Protein AF-E9UWG7-F1 (afdb_monomer)

Solvent-accessible surface area (backbone atoms only — not comparable to full-atom values): 12284 Å² total; per-residue (Å²): 111,68,61,60,51,18,48,52,40,43,50,53,38,19,63,76,68,73,52,61,52,76,80,50,53,87,51,60,86,46,55,47,64,60,43,50,52,48,40,54,52,50,52,52,52,69,57,57,78,51,45,72,67,34,45,50,53,39,58,54,48,74,79,45,58,50,64,59,47,24,52,45,34,69,75,73,50,37,37,60,54,40,26,54,26,47,62,67,36,58,40,69,60,38,26,58,28,52,78,54,44,55,56,71,55,51,30,59,15,50,69,56,49,58,51,83,72,38,38,68,24,58,77,62,41,61,66,67,58,55,33,53,25,42,35,48,30,54,75,74,62,38,36,62,50,53,20,57,37,39,82,67,64,33,52,74,47,45,52,63,31,52,60,92,53,51,17,56,57,51,50,60,25,55,73,46,42,80,58,64,83,53,49,50,62,38,59,73,70,51,55,69,69,42,43,28,36,31,44,59,40,33,73,79,43,50,74,59,37,52,56,50,55,71,64,43,52,70,68,56,48,52,52,37,63,75,52,104

Radius of gyration: 18.7 Å; Cα contacts (8 Å, |Δi|>4): 253; chains: 1; bounding box: 48×27×50 Å

Mean predicted aligned error: 5.2 Å

pLDDT: mean 89.82, std 6.56, range [59.16, 97.94]

Structure (mmCIF, N/CA/C/O backbone):
data_AF-E9UWG7-F1
#
_entry.id   AF-E9UWG7-F1
#
loop_
_atom_site.group_PDB
_atom_site.id
_atom_site.type_symbol
_atom_site.label_atom_id
_atom_site.label_alt_id
_atom_site.label_comp_id
_atom_site.label_asym_id
_atom_site.label_entity_id
_atom_site.label_seq_id
_atom_site.pdbx_PDB_ins_code
_atom_site.Cartn_x
_atom_site.Cartn_y
_atom_site.Cartn_z
_atom_site.occupancy
_atom_site.B_iso_or_equiv
_atom_site.auth_seq_id
_atom_site.auth_comp_id
_atom_site.auth_asym_id
_atom_site.auth_atom_id
_atom_site.pdbx_PDB_model_num
ATOM 1 N N . MET A 1 1 ? 3.479 4.877 -25.190 1.00 59.16 1 MET A N 1
ATOM 2 C CA . MET A 1 1 ? 3.661 5.377 -23.808 1.00 59.16 1 MET A CA 1
ATOM 3 C C . MET A 1 1 ? 2.346 5.824 -23.176 1.00 59.16 1 MET A C 1
ATOM 5 O O . MET A 1 1 ? 1.914 5.157 -22.252 1.00 59.16 1 MET A O 1
ATOM 9 N N . THR A 1 2 ? 1.657 6.854 -23.686 1.00 66.62 2 THR A N 1
ATOM 10 C CA . THR A 1 2 ? 0.402 7.370 -23.088 1.00 66.62 2 THR A CA 1
ATOM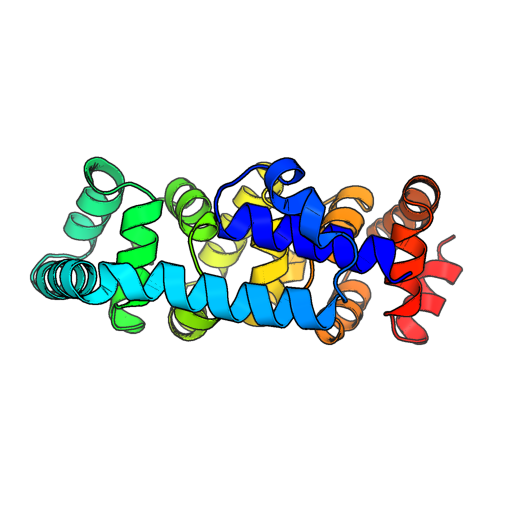 11 C C . THR A 1 2 ? -0.705 6.325 -22.920 1.00 66.62 2 THR A C 1
ATOM 13 O O . THR A 1 2 ? -1.303 6.269 -21.857 1.00 66.62 2 THR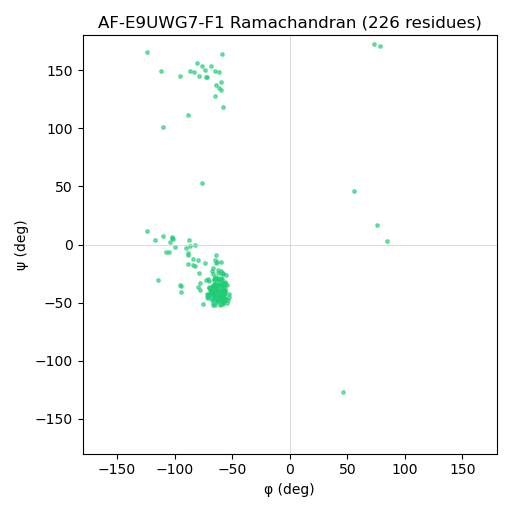 A O 1
ATOM 16 N N . ALA A 1 3 ? -0.936 5.458 -23.913 1.00 78.00 3 ALA A N 1
ATOM 17 C CA . ALA A 1 3 ? -1.993 4.440 -23.845 1.00 78.00 3 ALA A CA 1
ATOM 18 C C . ALA A 1 3 ? -1.812 3.433 -22.692 1.00 78.00 3 ALA A C 1
ATOM 20 O O . ALA A 1 3 ? -2.781 3.091 -22.022 1.00 78.00 3 ALA A O 1
ATOM 21 N N . LEU A 1 4 ? -0.575 2.997 -22.429 1.00 82.12 4 LEU A N 1
ATOM 22 C CA . LEU A 1 4 ? -0.279 2.099 -21.312 1.00 82.12 4 LEU A CA 1
ATOM 23 C C . LEU A 1 4 ? -0.483 2.809 -19.970 1.00 82.12 4 LEU A C 1
ATOM 25 O O . LEU A 1 4 ? -1.106 2.258 -19.070 1.00 82.12 4 LEU A O 1
ATOM 29 N N . THR A 1 5 ? 0.029 4.033 -19.833 1.00 82.06 5 THR A N 1
ATOM 30 C CA . THR A 1 5 ? -0.138 4.801 -18.595 1.00 82.06 5 THR A CA 1
ATOM 31 C C . THR A 1 5 ? -1.617 5.084 -18.323 1.00 82.06 5 THR A C 1
ATOM 33 O O . THR A 1 5 ? -2.055 4.937 -17.188 1.00 82.06 5 THR A O 1
ATOM 36 N N . SER A 1 6 ? -2.410 5.404 -19.351 1.00 85.94 6 SER A N 1
ATOM 37 C CA . SER A 1 6 ? -3.864 5.550 -19.216 1.00 85.94 6 SER A CA 1
ATOM 38 C C . SER A 1 6 ? -4.537 4.236 -18.815 1.00 85.94 6 SER A C 1
ATOM 40 O O . SER A 1 6 ? -5.392 4.252 -17.937 1.00 85.94 6 SER A O 1
ATOM 42 N N . ALA A 1 7 ? -4.136 3.094 -19.386 1.00 87.69 7 ALA A N 1
ATOM 43 C CA . ALA A 1 7 ? -4.665 1.787 -18.990 1.00 87.69 7 ALA A CA 1
ATOM 44 C C . ALA A 1 7 ? -4.386 1.477 -17.508 1.00 87.69 7 ALA A C 1
ATOM 46 O O . ALA A 1 7 ? -5.299 1.099 -16.782 1.00 87.69 7 ALA A O 1
ATOM 47 N N . LEU A 1 8 ? -3.163 1.734 -17.029 1.00 88.94 8 LEU A N 1
ATOM 48 C CA . LEU A 1 8 ? -2.805 1.565 -15.616 1.00 88.94 8 LEU A CA 1
ATOM 49 C C . LEU A 1 8 ? -3.623 2.481 -14.691 1.00 88.94 8 LEU A C 1
ATOM 51 O O . LEU A 1 8 ? -4.039 2.057 -13.613 1.00 88.94 8 LEU A O 1
ATOM 55 N N . GLU A 1 9 ? -3.881 3.729 -15.093 1.00 90.56 9 GLU A N 1
ATOM 56 C CA . GLU A 1 9 ? -4.742 4.629 -14.314 1.00 90.56 9 GLU A CA 1
ATOM 57 C C . GLU A 1 9 ? -6.221 4.204 -14.347 1.00 90.56 9 GLU A C 1
ATOM 59 O O . GLU A 1 9 ? -6.917 4.359 -13.342 1.00 90.56 9 GLU A O 1
ATOM 64 N N . ILE A 1 10 ? -6.700 3.592 -15.436 1.00 92.81 10 ILE A N 1
ATOM 65 C CA . ILE A 1 10 ? -8.040 2.987 -15.500 1.00 92.81 10 ILE A CA 1
ATOM 66 C C . ILE A 1 10 ? -8.143 1.789 -14.552 1.00 92.81 10 ILE A C 1
ATOM 68 O O . ILE A 1 10 ? -9.100 1.731 -13.783 1.00 92.81 10 ILE A O 1
ATOM 72 N N . THR A 1 11 ? -7.149 0.895 -14.522 1.00 92.25 11 THR A N 1
ATOM 73 C CA . THR A 1 11 ? -7.071 -0.202 -13.540 1.00 92.25 11 THR A CA 1
ATOM 74 C C . THR A 1 11 ? -7.134 0.331 -12.106 1.00 92.25 11 THR A C 1
ATOM 76 O O . THR A 1 11 ? -7.925 -0.146 -11.287 1.00 92.25 11 THR A O 1
ATOM 79 N N . LYS A 1 12 ? -6.354 1.377 -11.793 1.00 90.88 12 LYS A N 1
ATOM 80 C CA . LYS A 1 12 ? -6.379 2.041 -10.476 1.00 90.88 12 LYS A CA 1
ATOM 81 C C . LYS A 1 12 ? -7.767 2.595 -10.142 1.00 90.88 12 LYS A C 1
ATOM 83 O O . LYS A 1 12 ? -8.236 2.441 -9.013 1.00 90.88 12 LYS A O 1
ATOM 88 N N . LEU A 1 13 ? -8.420 3.246 -11.103 1.00 91.94 13 LEU A N 1
ATOM 89 C CA . LEU A 1 13 ? -9.741 3.845 -10.924 1.00 91.94 13 LEU A CA 1
ATOM 90 C C . LEU A 1 13 ? -10.842 2.787 -10.751 1.00 91.94 13 LEU A C 1
ATOM 92 O O . LEU A 1 13 ? -11.676 2.929 -9.857 1.00 91.94 13 LEU A O 1
ATOM 96 N N . ALA A 1 14 ? -10.819 1.716 -11.547 1.00 91.31 14 ALA A N 1
ATOM 97 C CA . ALA A 1 14 ? -11.750 0.592 -11.450 1.00 91.31 14 ALA A CA 1
ATOM 98 C C . ALA A 1 14 ? -11.693 -0.049 -10.058 1.00 91.31 14 ALA A C 1
ATOM 100 O O . ALA A 1 14 ? -12.723 -0.241 -9.408 1.00 91.31 14 ALA A O 1
ATOM 101 N N . HIS A 1 15 ? -10.477 -0.265 -9.549 1.00 88.12 15 HIS A N 1
ATOM 102 C CA . HIS A 1 15 ? -10.262 -0.776 -8.201 1.00 88.12 15 HIS A CA 1
ATOM 103 C C . HIS A 1 15 ? -10.812 0.162 -7.115 1.00 88.12 15 HIS A C 1
ATOM 105 O O . HIS A 1 15 ? -11.448 -0.306 -6.171 1.00 88.12 15 HIS A O 1
ATOM 111 N N . GLU A 1 16 ? -10.597 1.477 -7.230 1.00 86.00 16 GLU A N 1
ATOM 112 C CA . GLU A 1 16 ? -11.119 2.470 -6.274 1.00 86.00 16 GLU A CA 1
ATOM 113 C C . GLU A 1 16 ? -12.659 2.524 -6.279 1.00 86.00 16 GLU A C 1
ATOM 115 O O . GLU A 1 16 ? -13.290 2.700 -5.236 1.00 86.00 16 GLU A O 1
ATOM 120 N N . MET A 1 17 ? -13.275 2.353 -7.450 1.00 87.25 17 MET A N 1
ATOM 121 C CA . MET A 1 17 ? -14.730 2.358 -7.624 1.00 87.25 17 MET A CA 1
ATOM 122 C C . MET A 1 17 ? -15.390 1.004 -7.331 1.00 87.25 17 MET A C 1
ATOM 124 O O . MET A 1 17 ? -16.612 0.959 -7.192 1.00 87.25 17 MET A O 1
ATOM 128 N N . HIS A 1 18 ? -14.602 -0.067 -7.201 1.00 85.56 18 HIS A N 1
ATOM 129 C CA . HIS A 1 18 ? -15.066 -1.454 -7.116 1.00 85.56 18 HIS A CA 1
ATOM 130 C C . HIS A 1 18 ? -15.940 -1.868 -8.318 1.00 85.56 18 HIS A C 1
ATOM 132 O O . HIS A 1 18 ? -17.006 -2.460 -8.140 1.00 85.56 18 HIS A O 1
ATOM 138 N N . VAL A 1 19 ? -15.489 -1.537 -9.532 1.00 91.62 19 VAL A N 1
ATOM 139 C CA . VAL A 1 19 ? -16.137 -1.879 -10.817 1.00 91.62 19 VAL A CA 1
ATOM 140 C C . VAL A 1 19 ? -15.167 -2.632 -11.727 1.00 91.62 19 VAL A C 1
ATOM 142 O O . VAL A 1 19 ? -13.962 -2.637 -11.470 1.00 91.62 19 VAL A O 1
ATOM 145 N N . ASP A 1 20 ? -15.675 -3.261 -12.785 1.00 91.19 20 ASP A N 1
ATOM 146 C CA . ASP A 1 20 ? -14.825 -3.890 -13.801 1.00 91.19 20 ASP A CA 1
ATOM 147 C C . ASP A 1 20 ? -14.129 -2.820 -14.668 1.00 91.19 20 ASP A C 1
ATOM 149 O O . ASP A 1 20 ? -14.711 -1.779 -14.984 1.00 91.19 20 ASP A O 1
ATOM 153 N N . GLU A 1 21 ? -12.886 -3.065 -15.088 1.00 91.44 21 GLU A N 1
ATOM 154 C CA . GLU A 1 21 ? -12.151 -2.162 -15.987 1.00 91.44 21 GLU A CA 1
ATOM 155 C C . GLU A 1 21 ? -12.890 -1.922 -17.310 1.00 91.44 21 GLU A C 1
ATOM 157 O O . GLU A 1 21 ? -12.848 -0.817 -17.857 1.00 91.44 21 GLU A O 1
ATOM 162 N N . ALA A 1 22 ? -13.618 -2.923 -17.812 1.00 91.81 22 ALA A N 1
ATOM 163 C CA . ALA A 1 22 ? -14.412 -2.822 -19.031 1.00 91.81 22 ALA A CA 1
ATOM 164 C C . ALA A 1 22 ? -15.530 -1.775 -18.916 1.00 91.81 22 ALA A C 1
ATOM 166 O O . ALA A 1 22 ? -15.882 -1.143 -19.915 1.00 91.81 22 ALA A O 1
ATOM 167 N N . GLU A 1 23 ? -16.055 -1.531 -17.710 1.00 94.50 23 GLU A N 1
ATOM 168 C CA . GLU A 1 23 ? -17.038 -0.468 -17.463 1.00 94.50 23 GLU A CA 1
ATOM 169 C C . GLU A 1 23 ? -16.426 0.927 -17.633 1.00 94.50 23 GLU A C 1
ATOM 171 O O . GLU A 1 23 ? -17.138 1.887 -17.927 1.00 94.50 23 GLU A O 1
ATOM 176 N N . LEU A 1 24 ? -15.102 1.038 -17.500 1.00 95.00 24 LEU A N 1
ATOM 177 C CA . LEU A 1 24 ? -14.335 2.273 -17.639 1.00 95.00 24 LEU A CA 1
ATOM 178 C C . LEU A 1 24 ? -13.602 2.384 -18.984 1.00 95.00 24 LEU A C 1
ATOM 180 O O . LEU A 1 24 ? -12.894 3.363 -19.211 1.00 95.00 24 LEU A O 1
ATOM 184 N N . ALA A 1 25 ? -13.805 1.447 -19.918 1.00 90.75 25 ALA A N 1
ATOM 185 C CA . ALA A 1 25 ? -13.118 1.430 -21.214 1.00 90.75 25 ALA A CA 1
ATOM 186 C C . ALA A 1 25 ? -13.328 2.713 -22.044 1.00 90.75 25 ALA A C 1
ATOM 188 O O . ALA A 1 25 ? -12.475 3.089 -22.849 1.00 90.75 25 ALA A O 1
ATOM 189 N N . PHE A 1 26 ? -14.435 3.431 -21.822 1.00 92.06 26 PHE A N 1
ATOM 190 C CA . PHE A 1 26 ? -14.711 4.719 -22.468 1.00 92.06 26 PHE A CA 1
ATOM 191 C C . PHE A 1 26 ? -13.713 5.828 -22.082 1.00 92.06 26 PHE A C 1
ATOM 193 O O . PHE A 1 26 ? -13.634 6.840 -22.774 1.00 92.06 26 PHE A O 1
ATOM 200 N N . LEU A 1 27 ? -12.943 5.643 -21.005 1.00 93.38 27 LEU A N 1
ATOM 201 C CA . LEU A 1 27 ? -11.905 6.565 -20.546 1.00 93.38 27 LEU A CA 1
ATOM 202 C C . LEU A 1 27 ? -10.538 6.325 -21.209 1.00 93.38 27 LEU A C 1
ATOM 204 O O . LEU A 1 27 ? -9.602 7.073 -20.941 1.00 93.38 27 LEU A O 1
ATOM 208 N N . ALA A 1 28 ? -10.395 5.323 -22.086 1.00 89.38 28 ALA A N 1
ATOM 209 C CA . ALA A 1 28 ? -9.109 4.951 -22.691 1.00 89.38 28 ALA A CA 1
ATOM 210 C C . ALA A 1 28 ? -8.440 6.074 -23.507 1.00 89.38 28 ALA A C 1
ATOM 212 O O . ALA A 1 28 ? -7.227 6.059 -23.707 1.00 89.38 28 ALA A O 1
ATOM 213 N N . THR A 1 29 ? -9.214 7.055 -23.980 1.00 89.62 29 THR A N 1
ATOM 214 C CA . THR A 1 29 ? -8.701 8.219 -24.721 1.00 89.62 29 THR A CA 1
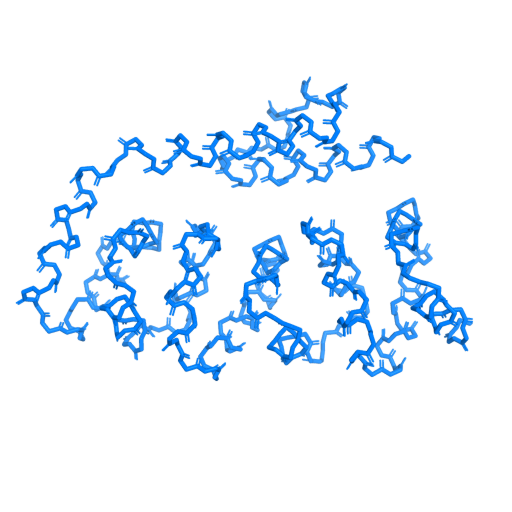ATOM 215 C C . THR A 1 29 ? -8.340 9.405 -23.825 1.00 89.62 29 THR A C 1
ATOM 217 O O . THR A 1 29 ? -7.879 10.426 -24.332 1.00 89.62 29 THR A O 1
ATOM 220 N N . THR A 1 30 ? -8.575 9.305 -22.516 1.00 91.88 30 THR A N 1
ATOM 221 C CA . THR A 1 30 ? -8.281 10.355 -21.536 1.00 91.88 30 THR A CA 1
ATOM 222 C C . THR A 1 30 ? -6.793 10.356 -21.186 1.00 91.88 30 THR A C 1
ATOM 224 O O . THR A 1 30 ? -6.143 9.304 -21.151 1.00 91.88 30 THR A O 1
ATOM 227 N N . SER A 1 31 ? -6.232 11.544 -20.944 1.00 91.38 31 SER A N 1
ATOM 228 C CA . SER A 1 31 ? -4.825 11.663 -20.567 1.00 91.38 31 SER A CA 1
ATOM 229 C C . SER A 1 31 ? -4.564 11.011 -19.196 1.00 91.38 31 SER A C 1
ATOM 231 O O . SER A 1 31 ? -5.455 11.008 -18.342 1.00 91.38 31 SER A O 1
ATOM 233 N N . PRO A 1 32 ? -3.360 10.462 -18.945 1.00 86.56 32 PRO A N 1
ATOM 234 C CA . PRO A 1 32 ? -3.031 9.888 -17.641 1.00 86.56 32 PRO A CA 1
ATOM 235 C C . PRO A 1 32 ? -3.177 10.872 -16.475 1.00 86.56 32 PRO A C 1
ATOM 237 O O . PRO A 1 32 ? -3.577 10.469 -15.387 1.00 86.56 32 PRO A O 1
ATOM 240 N N . ASP A 1 33 ? -2.879 12.154 -16.696 1.00 87.38 33 ASP A N 1
ATOM 241 C CA . ASP A 1 33 ? -2.961 13.177 -15.650 1.00 87.38 33 ASP A CA 1
ATOM 242 C C . ASP A 1 33 ? -4.420 13.492 -15.293 1.00 87.38 33 ASP A C 1
ATOM 244 O O . ASP A 1 33 ? -4.774 13.484 -14.115 1.00 87.38 33 ASP A O 1
ATOM 248 N N . ASP A 1 34 ? -5.305 13.613 -16.289 1.00 91.94 34 ASP A N 1
ATOM 249 C CA . ASP A 1 34 ? -6.743 13.784 -16.042 1.00 91.94 34 ASP A CA 1
ATOM 250 C C . ASP A 1 34 ? -7.352 12.559 -15.331 1.00 91.94 34 ASP A C 1
ATOM 252 O O . ASP A 1 34 ? -8.257 12.693 -14.504 1.00 91.94 34 ASP A O 1
ATOM 256 N N . LEU A 1 35 ? -6.863 11.346 -15.627 1.00 92.31 35 LEU A N 1
ATOM 257 C CA . LEU A 1 35 ? -7.291 10.121 -14.939 1.00 92.31 35 LEU A CA 1
ATOM 258 C C 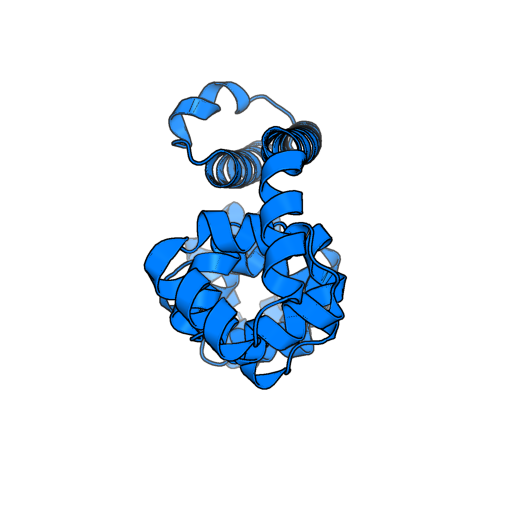. LEU A 1 35 ? -6.845 10.099 -13.471 1.00 92.31 35 LEU A C 1
ATOM 260 O O . LEU A 1 35 ? -7.611 9.659 -12.608 1.00 92.31 35 LEU A O 1
ATOM 264 N N . ARG A 1 36 ? -5.645 10.606 -13.163 1.00 87.81 36 ARG A N 1
ATOM 265 C CA . ARG A 1 36 ? -5.164 10.770 -11.780 1.00 87.81 36 ARG A CA 1
ATOM 266 C C . ARG A 1 36 ? -5.998 11.784 -11.015 1.00 87.81 36 ARG A C 1
ATOM 268 O O . ARG A 1 36 ? -6.423 11.492 -9.895 1.00 87.81 36 ARG A O 1
ATOM 275 N N . ASP A 1 37 ? -6.297 12.921 -11.635 1.00 90.31 37 ASP A N 1
ATOM 276 C CA . ASP A 1 37 ? -7.160 13.947 -11.050 1.00 90.31 37 ASP A CA 1
ATOM 277 C C . ASP A 1 37 ? -8.568 13.396 -10.786 1.00 90.31 37 ASP A C 1
ATOM 279 O O . ASP A 1 37 ? -9.105 13.535 -9.680 1.00 90.31 37 ASP A O 1
ATOM 283 N N . LEU A 1 38 ? -9.144 12.678 -11.758 1.00 91.81 38 LEU A N 1
ATOM 284 C CA . LEU A 1 38 ? -10.431 12.001 -11.604 1.00 91.81 38 LEU A CA 1
ATOM 285 C C . LEU A 1 38 ? -10.405 10.995 -10.449 1.00 91.81 38 LEU A C 1
ATOM 287 O O . LEU A 1 38 ? -11.331 10.978 -9.637 1.00 91.81 38 LEU A O 1
ATOM 291 N N . ARG A 1 39 ? -9.349 10.185 -10.329 1.00 89.19 39 ARG A N 1
ATOM 292 C CA . ARG A 1 39 ? -9.187 9.236 -9.219 1.00 89.19 39 ARG A CA 1
ATOM 293 C C . ARG A 1 39 ? -9.145 9.946 -7.868 1.00 89.19 39 ARG A C 1
ATOM 295 O O . ARG A 1 39 ? -9.802 9.490 -6.931 1.00 89.19 39 ARG A O 1
ATOM 302 N N . GLY A 1 40 ? -8.453 11.081 -7.771 1.00 85.25 40 GLY A N 1
ATOM 303 C CA . GLY A 1 40 ? -8.458 11.922 -6.572 1.00 85.25 40 GLY A CA 1
ATOM 304 C C . GLY A 1 40 ? -9.865 12.405 -6.197 1.00 85.25 40 GLY A C 1
ATOM 305 O O . GLY A 1 40 ? -10.283 12.287 -5.040 1.00 85.25 40 GLY A O 1
ATOM 306 N N . ILE A 1 41 ? -10.636 12.879 -7.181 1.00 88.62 41 ILE A N 1
ATOM 307 C CA . ILE A 1 41 ? -12.027 13.327 -6.998 1.00 88.62 41 ILE A CA 1
ATOM 308 C C . ILE A 1 41 ? -12.933 12.167 -6.564 1.00 88.62 41 ILE A C 1
ATOM 310 O O . ILE A 1 41 ? -13.707 12.309 -5.612 1.00 88.62 41 ILE A O 1
ATOM 314 N N . VAL A 1 42 ? -12.837 11.015 -7.233 1.00 87.81 42 VAL A N 1
ATOM 315 C CA . VAL A 1 42 ? -13.643 9.819 -6.946 1.00 87.81 42 VAL A CA 1
ATOM 316 C C . VAL A 1 42 ? -13.359 9.293 -5.547 1.00 87.81 42 VAL A C 1
ATOM 318 O O . VAL A 1 42 ? -14.307 9.076 -4.790 1.00 87.81 42 VAL A O 1
ATOM 321 N N . SER A 1 43 ? -12.087 9.167 -5.164 1.00 80.81 43 SER A N 1
ATOM 322 C CA . SER A 1 43 ? -11.703 8.802 -3.798 1.00 80.81 43 SER A CA 1
ATOM 323 C C . SER A 1 43 ? -12.340 9.765 -2.791 1.00 80.81 43 SER A C 1
ATOM 325 O O . SER A 1 43 ? -13.063 9.353 -1.877 1.00 80.81 43 SER A O 1
ATOM 327 N N . HIS A 1 44 ? -12.209 11.079 -3.004 1.00 81.38 44 HIS A N 1
ATOM 328 C CA . HIS A 1 44 ? -12.815 12.066 -2.112 1.00 81.38 44 HIS A CA 1
ATOM 329 C C . HIS A 1 44 ? -14.344 11.914 -1.984 1.00 81.38 44 HIS A C 1
ATOM 331 O O . HIS A 1 44 ? -14.883 11.950 -0.868 1.00 81.38 44 HIS A O 1
ATOM 337 N N . ALA A 1 45 ? -15.048 11.698 -3.095 1.00 83.00 45 ALA A N 1
ATOM 338 C CA . ALA A 1 45 ? -16.495 11.494 -3.122 1.00 83.00 45 ALA A CA 1
ATOM 339 C C . ALA A 1 45 ? -16.927 10.186 -2.426 1.00 83.00 45 ALA A C 1
ATOM 341 O O . ALA A 1 45 ? -17.885 10.179 -1.646 1.00 83.00 45 ALA A O 1
ATOM 342 N N . MET A 1 46 ? -16.205 9.087 -2.656 1.00 77.88 46 MET A N 1
ATOM 343 C CA . MET A 1 46 ? -16.497 7.770 -2.076 1.00 77.88 46 MET A CA 1
ATOM 344 C C . MET A 1 46 ? -16.380 7.771 -0.548 1.00 77.88 46 MET A C 1
ATOM 346 O O . MET A 1 46 ? -17.208 7.159 0.137 1.00 77.88 46 MET A O 1
ATOM 350 N N . PHE A 1 47 ? -15.409 8.505 0.002 1.00 70.56 47 PHE A N 1
ATOM 351 C CA . PHE A 1 47 ? -15.228 8.626 1.450 1.00 70.56 47 PHE A CA 1
ATOM 352 C C . PHE A 1 47 ? -16.191 9.629 2.112 1.00 70.56 47 PHE A C 1
ATOM 354 O O . PHE A 1 47 ? -16.670 9.373 3.220 1.00 70.56 47 PHE A O 1
ATOM 361 N N . SER A 1 48 ? -16.519 10.748 1.459 1.00 74.56 48 SER A N 1
ATOM 362 C CA . SER A 1 48 ? -17.366 11.808 2.046 1.00 74.56 48 SER A CA 1
ATOM 363 C C . SER A 1 48 ? -18.844 11.414 2.197 1.00 74.56 48 SER A C 1
ATOM 365 O O . SER A 1 48 ? -19.508 11.826 3.151 1.00 74.56 48 SER A O 1
ATOM 367 N N . ARG A 1 49 ? -19.371 10.544 1.323 1.00 68.81 49 ARG A N 1
ATOM 368 C CA . ARG A 1 49 ? -20.803 10.173 1.273 1.00 68.81 49 ARG A CA 1
ATOM 369 C C . ARG A 1 49 ? -21.378 9.584 2.574 1.00 68.81 49 ARG A C 1
ATOM 371 O O . ARG A 1 49 ? -22.587 9.661 2.799 1.00 68.81 49 ARG A O 1
ATOM 378 N N . HIS A 1 50 ? -20.553 8.990 3.437 1.00 69.31 50 HIS A N 1
ATOM 379 C CA . HIS A 1 50 ? -21.011 8.308 4.661 1.00 69.31 50 HIS A CA 1
ATOM 380 C C . HIS A 1 50 ? -20.379 8.832 5.954 1.00 69.31 50 HIS A C 1
ATOM 382 O O . HIS A 1 50 ? -20.559 8.235 7.018 1.00 69.31 50 HIS A O 1
ATOM 388 N N . GLU A 1 51 ? -19.685 9.964 5.887 1.00 73.44 51 GLU A N 1
ATOM 389 C CA . GLU A 1 51 ? -18.823 10.457 6.958 1.00 73.44 51 GLU A CA 1
ATOM 390 C C . GLU A 1 51 ? -19.555 10.645 8.302 1.00 73.44 51 GLU A C 1
ATOM 392 O O . GLU A 1 51 ? -19.026 10.284 9.350 1.00 73.44 51 GLU A O 1
ATOM 397 N N . SER A 1 52 ? -20.804 11.127 8.300 1.00 75.06 52 SER A N 1
ATOM 398 C CA . SER A 1 52 ? -21.566 11.381 9.536 1.00 75.06 52 SER A CA 1
ATOM 399 C C . SER A 1 52 ? -21.891 10.112 10.336 1.00 75.06 52 SER A C 1
ATOM 401 O O . SER A 1 52 ? -21.730 10.092 11.557 1.00 75.06 52 SER A O 1
ATOM 403 N N . ARG A 1 53 ? -22.306 9.027 9.665 1.00 76.31 53 ARG A N 1
ATOM 404 C CA . ARG A 1 53 ? -22.607 7.737 10.317 1.00 76.31 53 ARG A CA 1
ATOM 405 C C . ARG A 1 53 ? -21.336 7.083 10.854 1.00 76.31 53 ARG A C 1
ATOM 407 O O . ARG A 1 53 ? -21.330 6.542 11.956 1.00 76.31 53 ARG A O 1
ATOM 414 N N . VAL A 1 54 ? -20.256 7.184 10.088 1.00 81.50 54 VAL A N 1
ATOM 415 C CA . VAL A 1 54 ? -18.948 6.624 10.429 1.00 81.50 54 VAL A CA 1
ATOM 416 C C . VAL A 1 54 ? -18.322 7.372 11.617 1.00 81.50 54 VAL A C 1
ATOM 418 O O . VAL A 1 54 ? -17.822 6.733 12.542 1.00 81.50 54 VAL A O 1
ATOM 421 N N . LYS A 1 55 ? -18.452 8.705 11.680 1.00 82.31 55 LYS A N 1
ATOM 422 C CA . LYS A 1 55 ? -18.060 9.512 12.852 1.00 82.31 55 LYS A CA 1
ATOM 423 C C . LYS A 1 55 ? -18.802 9.101 14.122 1.00 82.31 55 LYS A C 1
ATOM 425 O O . LYS A 1 55 ? -18.201 9.061 15.192 1.00 82.31 55 LYS A O 1
ATOM 430 N N . GLY A 1 56 ? -20.086 8.753 14.012 1.00 83.56 56 GLY A N 1
ATOM 431 C CA . GLY A 1 56 ? -20.855 8.209 15.133 1.00 83.56 56 GLY A CA 1
ATOM 432 C C . GLY A 1 56 ? -20.250 6.913 15.683 1.00 83.56 56 GLY A C 1
ATOM 433 O O . GLY A 1 56 ? -20.054 6.788 16.890 1.00 83.56 56 GLY A O 1
ATOM 434 N N . LEU A 1 57 ? -19.883 5.979 14.801 1.00 83.75 57 LEU A N 1
ATOM 435 C CA . LEU A 1 57 ? -19.236 4.716 15.178 1.00 83.75 57 LEU A CA 1
ATOM 436 C C . LEU A 1 57 ? -17.859 4.940 15.822 1.00 83.75 57 LEU A C 1
ATOM 438 O O . LEU A 1 57 ? -17.572 4.356 16.867 1.00 83.75 57 LEU A O 1
ATOM 442 N N . ALA A 1 58 ? -17.048 5.839 15.260 1.00 85.56 58 ALA A N 1
ATOM 443 C CA . ALA A 1 58 ? -15.762 6.229 15.836 1.00 85.56 58 ALA A CA 1
ATOM 444 C C . ALA A 1 58 ? -15.909 6.911 17.210 1.00 85.56 58 ALA A C 1
ATOM 446 O O . ALA A 1 58 ? -15.079 6.728 18.094 1.00 85.56 58 ALA A O 1
ATOM 447 N N . ALA A 1 59 ? -16.973 7.685 17.435 1.00 84.88 59 ALA A N 1
ATOM 448 C CA . ALA A 1 59 ? -17.233 8.293 18.739 1.00 84.88 59 ALA A CA 1
ATOM 449 C C . ALA A 1 59 ? -17.652 7.253 19.793 1.00 84.88 59 ALA A C 1
ATOM 451 O O . ALA A 1 59 ? -17.268 7.361 20.960 1.00 84.88 59 ALA A O 1
ATOM 452 N N . VAL A 1 60 ? -18.431 6.242 19.397 1.00 84.56 60 VAL A N 1
ATOM 453 C CA . VAL A 1 60 ? -18.842 5.145 20.287 1.00 84.56 60 VAL A CA 1
ATOM 454 C C . VAL A 1 60 ? -17.656 4.251 20.643 1.00 84.56 60 VAL A C 1
ATOM 456 O O . VAL A 1 60 ? -17.528 3.865 21.805 1.00 84.56 60 VAL A O 1
ATOM 459 N N . SER A 1 61 ? -16.759 3.968 19.693 1.00 82.69 61 SER A N 1
ATOM 460 C CA . SER A 1 61 ? -15.601 3.096 19.927 1.00 82.69 61 SER A CA 1
ATOM 461 C C . SER A 1 61 ? -14.673 3.610 21.033 1.00 82.69 61 SER A C 1
ATOM 463 O O . SER A 1 61 ? -14.130 2.803 21.784 1.00 82.69 61 SER A O 1
ATOM 465 N N . LYS A 1 62 ? -14.574 4.935 21.221 1.00 85.19 62 LYS A N 1
ATOM 466 C CA . LYS A 1 62 ? -13.807 5.569 22.315 1.00 85.19 62 LYS A CA 1
ATOM 467 C C . LYS A 1 62 ? -14.315 5.225 23.716 1.00 85.19 62 LYS A C 1
ATOM 469 O O . LYS A 1 62 ? -13.578 5.369 24.686 1.00 85.19 62 LYS A O 1
ATOM 474 N N . LYS A 1 63 ? -15.575 4.803 23.845 1.00 89.25 63 LYS A N 1
ATOM 475 C CA . LYS A 1 63 ? -16.182 4.430 25.133 1.00 89.25 63 LYS A CA 1
ATOM 476 C C . LYS A 1 63 ? -15.977 2.958 25.485 1.00 89.25 63 LYS A C 1
ATOM 478 O O . LYS A 1 63 ? -16.350 2.546 26.580 1.00 89.25 63 LYS A O 1
ATOM 483 N N . LEU A 1 64 ? -15.424 2.168 24.567 1.00 87.81 64 LEU A N 1
ATOM 484 C CA . LEU A 1 64 ? -15.246 0.729 24.716 1.00 87.81 64 LEU A CA 1
ATOM 485 C C . LEU A 1 64 ? -13.754 0.374 24.844 1.00 87.81 64 LEU A C 1
ATOM 487 O O . LEU A 1 64 ? -12.902 1.057 24.271 1.00 87.81 64 LEU A O 1
ATOM 491 N N . PRO A 1 65 ? -13.401 -0.705 25.567 1.00 90.94 65 PRO A N 1
ATOM 492 C CA . PRO A 1 65 ? -12.032 -1.211 25.582 1.00 90.94 65 PRO A CA 1
ATOM 493 C C . PRO A 1 65 ? -11.568 -1.619 24.179 1.00 90.94 65 PRO A C 1
ATOM 495 O O . PRO A 1 65 ? -12.312 -2.266 23.443 1.00 90.94 65 PRO A O 1
ATOM 498 N N . ALA A 1 66 ? -10.314 -1.313 23.834 1.00 89.62 66 ALA A N 1
ATOM 499 C CA . ALA A 1 66 ? -9.780 -1.522 22.484 1.00 89.62 66 ALA A CA 1
ATOM 500 C C . ALA A 1 66 ? -9.904 -2.977 21.993 1.00 89.62 66 ALA A C 1
ATOM 502 O O . ALA A 1 66 ? -10.309 -3.197 20.858 1.00 89.62 66 ALA A O 1
ATOM 503 N N . ALA A 1 67 ? -9.668 -3.968 22.858 1.00 89.94 67 ALA A N 1
ATOM 504 C CA . ALA A 1 67 ? -9.835 -5.382 22.509 1.00 89.94 67 ALA A CA 1
ATOM 505 C C . ALA A 1 67 ? -11.294 -5.764 22.181 1.00 89.94 67 ALA A C 1
ATOM 507 O O . ALA A 1 67 ? -11.543 -6.577 21.293 1.00 89.94 67 ALA A O 1
ATOM 508 N N . VAL A 1 68 ? -12.273 -5.159 22.866 1.00 91.88 68 VAL A N 1
ATOM 509 C CA . VAL A 1 68 ? -13.702 -5.390 22.588 1.00 91.88 68 VAL A CA 1
ATOM 510 C C . VAL A 1 68 ? -14.079 -4.744 21.259 1.00 91.88 68 VAL A C 1
ATOM 512 O O . VAL A 1 68 ? -14.705 -5.387 20.420 1.00 91.88 68 VAL A O 1
ATOM 515 N N . THR A 1 69 ? -13.649 -3.501 21.039 1.00 90.69 69 THR A N 1
ATOM 5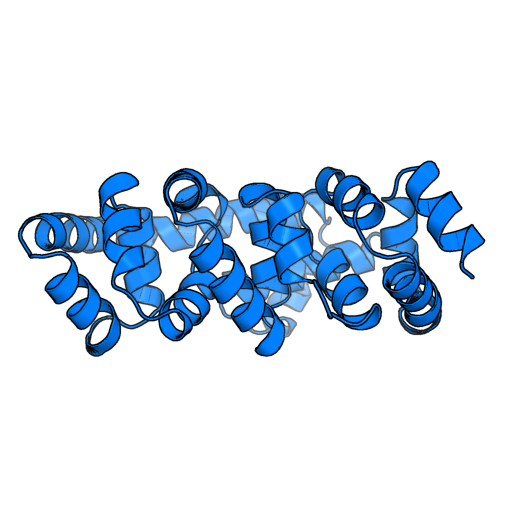16 C CA . THR A 1 69 ? -13.840 -2.795 19.767 1.00 90.69 69 THR A CA 1
ATOM 517 C C . THR A 1 69 ? -13.220 -3.568 18.603 1.00 90.69 69 THR A C 1
ATOM 519 O O . THR A 1 69 ? -13.872 -3.721 17.574 1.00 90.69 69 THR A O 1
ATOM 522 N N . ALA A 1 70 ? -12.008 -4.108 18.772 1.00 92.00 70 ALA A N 1
ATOM 523 C CA . ALA A 1 70 ? -11.324 -4.902 17.753 1.00 92.00 70 ALA A CA 1
ATOM 524 C C . ALA A 1 70 ? -12.145 -6.140 17.388 1.00 92.00 70 ALA A C 1
ATOM 526 O O . ALA A 1 70 ? -12.398 -6.407 16.216 1.00 92.00 70 ALA A O 1
ATOM 527 N N . LYS A 1 71 ? -12.671 -6.840 18.398 1.00 91.50 71 LYS A N 1
ATOM 528 C CA . LYS A 1 71 ? -13.509 -8.014 18.169 1.00 91.50 71 LYS A CA 1
ATOM 529 C C . LYS A 1 71 ? -14.806 -7.684 17.429 1.00 91.50 71 LYS A C 1
ATOM 531 O O . LYS A 1 71 ? -15.230 -8.456 16.572 1.00 91.50 71 LYS A O 1
ATOM 536 N N . ILE A 1 72 ? -15.435 -6.554 17.753 1.00 89.81 72 ILE A N 1
ATOM 537 C CA . ILE A 1 72 ? -16.635 -6.075 17.051 1.00 89.81 72 ILE A CA 1
ATOM 538 C C . ILE A 1 72 ? -16.299 -5.735 15.594 1.00 89.81 72 ILE A C 1
ATOM 540 O O . ILE A 1 72 ? -17.061 -6.108 14.704 1.00 89.81 72 ILE A O 1
ATOM 544 N N . ALA A 1 73 ? -15.167 -5.073 15.343 1.00 90.50 73 ALA A N 1
ATOM 545 C CA . ALA A 1 73 ? -14.725 -4.742 13.991 1.00 90.50 73 ALA A CA 1
ATOM 546 C C . ALA A 1 73 ? -14.567 -6.007 13.127 1.00 90.50 73 ALA A C 1
ATOM 548 O O . ALA A 1 73 ? -15.188 -6.102 12.067 1.00 90.50 73 ALA A O 1
ATOM 549 N N . GLU A 1 74 ? -13.838 -7.007 13.634 1.00 91.62 74 GLU A N 1
ATOM 550 C CA . GLU A 1 74 ? -13.588 -8.274 12.930 1.00 91.62 74 GLU A CA 1
ATOM 551 C C . GLU A 1 74 ? -14.858 -9.081 12.656 1.00 91.62 74 GLU A C 1
ATOM 553 O O . GLU A 1 74 ? -14.995 -9.683 11.596 1.00 91.62 74 GLU A O 1
ATOM 558 N N . VAL A 1 75 ? -15.778 -9.141 13.622 1.00 90.25 75 VAL A N 1
ATOM 559 C CA . VAL A 1 75 ? -16.909 -10.082 13.565 1.00 90.25 75 VAL A CA 1
ATOM 560 C C . VAL A 1 75 ? -18.171 -9.457 12.979 1.00 90.25 75 VAL A C 1
ATOM 562 O O . VAL A 1 75 ? -18.947 -10.155 12.333 1.00 90.25 75 VAL A O 1
ATOM 565 N N . ALA A 1 76 ? -18.415 -8.169 13.229 1.00 87.38 76 ALA A N 1
ATOM 566 C CA . ALA A 1 76 ? -19.700 -7.539 12.928 1.00 87.38 76 ALA A CA 1
ATOM 567 C C . ALA A 1 76 ? -19.628 -6.466 11.836 1.00 87.38 76 ALA A C 1
ATOM 569 O O . ALA A 1 76 ? -20.617 -6.253 11.139 1.00 87.38 76 ALA A O 1
ATOM 570 N N . MET A 1 77 ? -18.502 -5.761 11.699 1.00 87.38 77 MET A N 1
ATOM 571 C CA . MET A 1 77 ? -18.391 -4.639 10.754 1.00 87.38 77 MET A CA 1
ATOM 572 C C . MET A 1 77 ? -17.800 -5.070 9.412 1.00 87.38 77 MET A C 1
ATOM 574 O O . MET A 1 77 ? -18.203 -4.551 8.372 1.00 87.38 77 MET A O 1
ATOM 578 N N . GLY A 1 78 ? -16.859 -6.015 9.441 1.00 90.44 78 GLY A N 1
ATOM 579 C CA . GLY A 1 78 ? -16.094 -6.433 8.272 1.00 90.44 78 GLY A CA 1
ATOM 580 C C . GLY A 1 78 ? -15.047 -5.393 7.833 1.00 90.44 78 GLY A C 1
ATOM 581 O O . GLY A 1 78 ? -15.011 -4.274 8.370 1.00 90.44 78 GLY A O 1
ATOM 582 N N . PRO A 1 79 ? -14.183 -5.738 6.862 1.00 93.06 79 PRO A N 1
ATOM 583 C CA . PRO A 1 79 ? -13.011 -4.932 6.506 1.00 93.06 79 PRO A CA 1
ATOM 584 C C . PRO A 1 79 ? -13.356 -3.537 5.971 1.00 93.06 79 PRO A C 1
ATOM 586 O O . PRO A 1 79 ? -12.876 -2.531 6.489 1.00 93.06 79 PRO A O 1
ATOM 589 N N . MET A 1 80 ? -14.269 -3.453 4.999 1.00 89.50 80 MET A N 1
ATOM 590 C CA . MET A 1 80 ? -14.654 -2.197 4.343 1.00 89.50 80 MET A CA 1
ATOM 591 C C . MET A 1 80 ? -15.222 -1.152 5.315 1.00 89.50 80 MET A C 1
ATOM 593 O O . MET A 1 80 ? -14.846 0.023 5.276 1.00 89.50 80 MET A O 1
ATOM 597 N N . LEU A 1 81 ? -16.147 -1.545 6.198 1.00 87.56 81 LEU A N 1
ATOM 598 C CA . LEU A 1 81 ? -16.719 -0.606 7.164 1.00 87.56 81 LEU A CA 1
ATOM 599 C C . LEU A 1 81 ? -15.681 -0.205 8.218 1.00 87.56 81 LEU A C 1
ATOM 601 O O . LEU A 1 81 ? -15.640 0.960 8.616 1.00 87.56 81 LEU A O 1
ATOM 605 N N . SER A 1 82 ? -14.821 -1.137 8.629 1.00 92.88 82 SER A N 1
ATOM 606 C CA . SER A 1 82 ? -13.751 -0.871 9.594 1.00 92.88 82 SER A CA 1
ATOM 607 C C . SER A 1 82 ? -12.711 0.103 9.038 1.00 92.88 82 SER A C 1
ATOM 609 O O . SER A 1 82 ? -12.322 1.031 9.744 1.00 92.88 82 SER A O 1
ATOM 611 N N . ALA A 1 83 ? -12.346 -0.023 7.759 1.00 92.31 83 ALA A N 1
ATOM 612 C CA . ALA A 1 83 ? -11.490 0.920 7.038 1.00 92.31 83 ALA A CA 1
ATOM 613 C C . ALA A 1 83 ? -12.065 2.344 7.054 1.00 92.31 83 ALA A C 1
ATOM 615 O O . ALA A 1 83 ? -11.382 3.308 7.405 1.00 92.31 83 ALA A O 1
ATOM 616 N N . ARG A 1 84 ? -13.364 2.480 6.758 1.00 89.12 84 ARG A N 1
ATOM 617 C CA . ARG A 1 84 ? -14.059 3.775 6.811 1.00 89.12 84 ARG A CA 1
ATOM 618 C C . ARG A 1 84 ? -14.042 4.374 8.213 1.00 89.12 84 ARG A C 1
ATOM 620 O O . ARG A 1 84 ? -13.787 5.566 8.353 1.00 89.12 84 ARG A O 1
ATOM 627 N N . VAL A 1 85 ? -14.298 3.563 9.243 1.00 90.50 85 VAL A N 1
ATOM 628 C CA . VAL A 1 85 ? -14.245 4.012 10.645 1.00 90.50 85 VAL A CA 1
ATOM 629 C C . VAL A 1 85 ? -12.837 4.460 11.019 1.00 90.50 85 VAL A C 1
ATOM 631 O O . VAL A 1 85 ? -12.690 5.553 11.561 1.00 90.50 85 VAL A O 1
ATOM 634 N N . ALA A 1 86 ? -11.809 3.683 10.675 1.00 92.25 86 ALA A N 1
ATOM 635 C CA . ALA A 1 86 ? -10.417 4.040 10.931 1.00 92.25 86 ALA A CA 1
ATOM 636 C C . ALA A 1 86 ? -10.046 5.399 10.311 1.00 92.25 86 ALA A C 1
ATOM 638 O O . ALA A 1 86 ? -9.405 6.210 10.973 1.00 92.25 86 ALA A O 1
ATOM 639 N N . ALA A 1 87 ? -10.526 5.695 9.097 1.00 89.06 87 ALA A N 1
ATOM 640 C CA . ALA A 1 87 ? -10.234 6.940 8.382 1.00 89.06 87 ALA A CA 1
ATOM 641 C C . ALA A 1 87 ? -10.773 8.224 9.051 1.00 89.06 87 ALA A C 1
ATOM 643 O O . ALA A 1 87 ? -10.377 9.320 8.659 1.00 89.06 87 ALA A O 1
ATOM 644 N N . VAL A 1 88 ? -11.671 8.120 10.038 1.00 89.19 88 VAL A N 1
ATOM 645 C CA . VAL A 1 88 ? -12.195 9.276 10.799 1.00 89.19 88 VAL A CA 1
ATOM 646 C C . VAL A 1 88 ? -11.843 9.227 12.288 1.00 89.19 88 VAL A C 1
ATOM 648 O O . VAL A 1 88 ? -12.309 10.065 13.065 1.00 89.19 88 VAL A O 1
ATOM 651 N N . MET A 1 89 ? -11.069 8.228 12.712 1.00 91.00 89 MET A N 1
ATOM 652 C CA . MET A 1 89 ? -10.585 8.111 14.084 1.00 91.00 89 MET A CA 1
ATOM 653 C C . MET A 1 89 ? -9.374 9.016 14.318 1.00 91.00 89 MET A C 1
ATOM 655 O O . MET A 1 89 ? -8.618 9.336 13.405 1.00 91.00 89 MET A O 1
ATOM 659 N N . GLU A 1 90 ? -9.157 9.381 15.582 1.00 93.19 90 GLU A N 1
ATOM 660 C CA . GLU A 1 90 ? -7.885 9.977 15.988 1.00 93.19 90 GLU A CA 1
ATOM 661 C C . GLU A 1 90 ? -6.745 8.977 15.734 1.00 93.19 90 GLU A C 1
ATOM 663 O O . GLU A 1 90 ? -6.885 7.808 16.118 1.00 93.19 90 GLU A O 1
ATOM 668 N N . PRO A 1 91 ? -5.605 9.391 15.145 1.00 95.56 91 PRO A N 1
ATOM 669 C CA . PRO A 1 91 ? -4.579 8.443 14.729 1.00 95.56 91 PRO A CA 1
ATOM 670 C C . PRO A 1 91 ? -4.029 7.557 15.848 1.00 95.56 91 PRO A C 1
ATOM 672 O O . PRO A 1 91 ? -3.721 6.388 15.627 1.00 95.56 91 PRO A O 1
ATOM 675 N N . ALA A 1 92 ? -3.936 8.093 17.068 1.00 94.31 92 ALA A N 1
ATOM 676 C CA . ALA A 1 92 ? -3.514 7.334 18.244 1.00 94.31 92 ALA A CA 1
ATOM 677 C C . ALA A 1 92 ? -4.506 6.218 18.614 1.00 94.31 92 ALA A C 1
ATOM 679 O O . ALA A 1 92 ? -4.093 5.104 18.937 1.00 94.31 92 ALA A O 1
ATOM 680 N N . ASP A 1 93 ? -5.806 6.513 18.545 1.00 93.19 93 ASP A N 1
ATOM 681 C CA . ASP A 1 93 ? -6.870 5.569 18.886 1.00 93.19 93 ASP A CA 1
ATOM 682 C C . ASP A 1 93 ? -6.952 4.452 17.841 1.00 93.19 93 ASP A C 1
ATOM 684 O O . ASP A 1 93 ? -7.074 3.277 18.192 1.00 93.19 93 ASP A O 1
ATOM 688 N N . ALA A 1 94 ? -6.840 4.809 16.558 1.00 95.12 94 ALA A N 1
ATOM 689 C CA . ALA A 1 94 ? -6.825 3.847 15.462 1.00 95.12 94 ALA A CA 1
ATOM 690 C C . ALA A 1 94 ? -5.595 2.931 15.522 1.00 95.12 94 ALA A C 1
ATOM 692 O O . ALA A 1 94 ? -5.738 1.718 15.400 1.00 95.12 94 ALA A O 1
ATOM 693 N N . ALA A 1 95 ? -4.404 3.482 15.784 1.00 96.00 95 ALA A N 1
ATOM 694 C CA . ALA A 1 95 ? -3.182 2.690 15.915 1.00 96.00 95 ALA A CA 1
ATOM 695 C C . ALA A 1 95 ? -3.250 1.720 17.104 1.00 96.00 95 ALA A C 1
ATOM 697 O O . ALA A 1 95 ? -2.888 0.549 16.984 1.00 96.00 95 ALA A O 1
ATOM 698 N N . LYS A 1 96 ? -3.793 2.174 18.241 1.00 93.62 96 LYS A N 1
ATOM 699 C CA . LYS A 1 96 ? -4.042 1.310 19.400 1.00 93.62 96 LYS A CA 1
ATOM 700 C C . LYS A 1 96 ? -5.013 0.181 19.062 1.00 93.62 96 LYS A C 1
ATOM 702 O O . LYS A 1 96 ? -4.780 -0.953 19.464 1.00 93.62 96 LYS A O 1
ATOM 707 N N . LEU A 1 97 ? -6.098 0.482 18.348 1.00 94.81 97 LEU A N 1
ATOM 708 C CA . LEU A 1 97 ? -7.076 -0.519 17.925 1.00 94.81 97 LEU A CA 1
ATOM 709 C C . LEU A 1 97 ? -6.459 -1.545 16.966 1.00 94.81 97 LEU A C 1
ATOM 711 O O . LEU A 1 97 ? -6.684 -2.739 17.141 1.00 94.81 97 LEU A O 1
ATOM 715 N N . ALA A 1 98 ? -5.651 -1.091 16.005 1.00 95.69 98 ALA A N 1
ATOM 716 C CA . ALA A 1 98 ? -4.967 -1.949 15.043 1.00 95.69 98 ALA A CA 1
ATOM 717 C C . ALA A 1 98 ? -4.065 -2.989 15.721 1.00 95.69 98 ALA A C 1
ATOM 719 O O . ALA A 1 98 ? -4.067 -4.142 15.309 1.00 95.69 98 ALA A O 1
ATOM 720 N N . GLY A 1 99 ? -3.392 -2.634 16.821 1.00 94.06 99 GLY A N 1
ATOM 721 C CA . GLY A 1 99 ? -2.587 -3.580 17.606 1.00 94.06 99 GLY A CA 1
ATOM 722 C C . GLY A 1 99 ? -3.376 -4.723 18.268 1.00 94.06 99 GLY A C 1
ATOM 723 O O . GLY A 1 99 ? -2.772 -5.646 18.806 1.00 94.06 99 GLY A O 1
ATOM 724 N N . HIS A 1 100 ? -4.711 -4.674 18.251 1.00 95.00 100 HIS A N 1
ATOM 725 C CA . HIS A 1 100 ? -5.588 -5.742 18.740 1.00 95.00 100 HIS A CA 1
ATOM 726 C C . HIS A 1 100 ? -6.292 -6.521 17.621 1.00 95.00 100 HIS A C 1
ATOM 728 O O . HIS A 1 100 ? -6.989 -7.489 17.923 1.00 95.00 100 HIS A O 1
ATOM 734 N N . LEU A 1 101 ? -6.157 -6.087 16.366 1.00 96.12 101 LEU A N 1
ATOM 735 C CA . LEU A 1 101 ? -6.747 -6.751 15.209 1.00 96.12 101 LEU A CA 1
ATOM 736 C C . LEU A 1 101 ? -5.808 -7.838 14.687 1.00 96.12 101 LEU A C 1
ATOM 738 O O . LEU A 1 101 ? -4.584 -7.729 14.769 1.00 96.12 101 LEU A O 1
ATOM 742 N N . LYS A 1 102 ? -6.392 -8.885 14.114 1.00 95.12 102 LYS A N 1
ATOM 743 C CA . LYS A 1 102 ? -5.659 -9.924 13.397 1.00 95.12 102 LYS A CA 1
ATOM 744 C C . LYS A 1 102 ? -4.966 -9.347 12.157 1.00 95.12 102 LYS A C 1
ATOM 746 O O . LYS A 1 102 ? -5.612 -8.607 11.409 1.00 95.12 102 LYS A O 1
ATOM 751 N N . PRO A 1 103 ? -3.706 -9.721 11.879 1.00 94.88 103 PRO A N 1
ATOM 752 C CA . PRO A 1 103 ? -3.012 -9.289 10.669 1.00 94.88 103 PRO A CA 1
ATOM 753 C C . PRO A 1 103 ? -3.738 -9.660 9.368 1.00 94.88 103 PRO A C 1
ATOM 755 O O . PRO A 1 103 ? -3.731 -8.867 8.433 1.00 94.88 103 PRO A O 1
ATOM 758 N N . GLU A 1 104 ? -4.422 -10.810 9.320 1.00 94.62 104 GLU A N 1
ATOM 759 C CA . GLU A 1 104 ? -5.270 -11.210 8.184 1.00 94.62 104 GLU A CA 1
ATOM 760 C C . GLU A 1 104 ? -6.363 -10.164 7.920 1.00 94.62 104 GLU A C 1
ATOM 762 O O . GLU A 1 104 ? -6.521 -9.670 6.808 1.00 94.62 104 GLU A O 1
ATOM 767 N N . PHE A 1 105 ? -7.0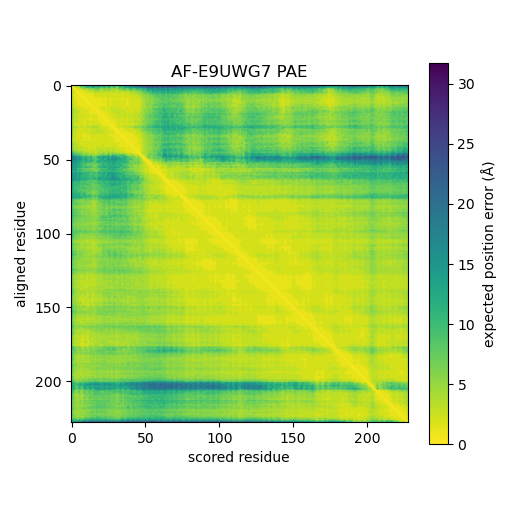72 -9.759 8.976 1.00 96.81 105 PHE A N 1
ATOM 768 C CA . PHE A 1 105 ? -8.135 -8.763 8.875 1.00 96.81 105 PHE A CA 1
ATOM 769 C C . PHE A 1 105 ? -7.589 -7.379 8.508 1.00 96.81 105 PHE A C 1
ATOM 771 O O . PHE A 1 105 ? -8.226 -6.637 7.767 1.00 96.81 105 PHE A O 1
ATOM 778 N N . LEU A 1 106 ? -6.405 -7.016 9.010 1.00 97.31 106 LEU A N 1
ATOM 779 C CA . LEU A 1 106 ? -5.736 -5.768 8.642 1.00 97.31 106 LEU A CA 1
ATOM 780 C C . LEU A 1 106 ? -5.316 -5.742 7.167 1.00 97.31 106 LEU A C 1
ATOM 782 O O . LEU A 1 106 ? -5.387 -4.674 6.557 1.00 97.31 106 LEU A O 1
ATOM 786 N N . ALA A 1 107 ? -4.923 -6.879 6.586 1.00 96.94 107 ALA A N 1
ATOM 787 C CA . ALA A 1 107 ? -4.642 -6.984 5.156 1.00 96.94 107 ALA A CA 1
ATOM 788 C C . ALA A 1 107 ? -5.920 -6.751 4.334 1.00 96.94 107 ALA A C 1
ATOM 790 O O . ALA A 1 107 ? -5.955 -5.830 3.519 1.00 96.94 107 ALA A O 1
ATOM 791 N N . GLU A 1 108 ? -7.010 -7.462 4.638 1.00 96.00 108 GLU A N 1
ATOM 792 C CA . GLU A 1 108 ? -8.310 -7.253 3.979 1.00 96.00 108 GLU A CA 1
ATOM 793 C C . GLU A 1 108 ? -8.811 -5.804 4.129 1.00 96.00 108 GLU A C 1
ATOM 795 O O . GLU A 1 108 ? -9.334 -5.196 3.196 1.00 96.00 108 GLU A O 1
ATOM 800 N N . LEU A 1 109 ? -8.628 -5.216 5.315 1.00 94.88 109 LEU A N 1
ATOM 801 C CA . LEU A 1 109 ? -9.030 -3.843 5.615 1.00 94.88 109 LEU A CA 1
ATOM 802 C C . LEU A 1 109 ? -8.223 -2.837 4.787 1.00 94.88 109 LEU A C 1
ATOM 804 O O . LEU A 1 109 ? -8.794 -1.862 4.296 1.00 94.88 109 LEU A O 1
ATOM 808 N N . SER A 1 110 ? -6.923 -3.081 4.603 1.00 95.81 110 SER A N 1
ATOM 809 C CA . SER A 1 110 ? -6.009 -2.195 3.868 1.00 95.81 110 SER A CA 1
ATOM 810 C C . SER A 1 110 ? -6.420 -1.971 2.413 1.00 95.81 110 SER A C 1
ATOM 812 O O . SER A 1 110 ? -6.191 -0.884 1.887 1.00 95.81 110 SER A O 1
ATOM 814 N N . VAL A 1 111 ? -7.095 -2.936 1.780 1.00 93.50 111 VAL A N 1
ATOM 815 C CA . VAL A 1 111 ? -7.610 -2.817 0.401 1.00 93.50 111 VAL A CA 1
ATOM 816 C C . VAL A 1 111 ? -8.649 -1.693 0.263 1.00 93.50 111 VAL A C 1
ATOM 818 O O . VAL A 1 111 ? -8.816 -1.126 -0.815 1.00 93.50 111 VAL A O 1
ATOM 821 N N . HIS A 1 112 ? -9.315 -1.323 1.360 1.00 90.12 112 HIS A N 1
ATOM 822 C CA . HIS A 1 112 ? -10.352 -0.289 1.402 1.00 90.12 112 HIS A CA 1
ATOM 823 C C . HIS A 1 112 ? -9.872 1.054 1.973 1.00 90.12 112 HIS A C 1
ATOM 825 O O . HIS A 1 112 ? -10.691 1.944 2.224 1.00 90.12 112 HIS A O 1
ATOM 831 N N . LEU A 1 113 ? -8.572 1.200 2.242 1.00 90.19 113 LEU A N 1
ATOM 832 C CA . LEU A 1 113 ? -7.996 2.427 2.782 1.00 90.19 113 LEU A CA 1
ATOM 833 C C . LEU A 1 113 ? -7.432 3.319 1.679 1.00 90.19 113 LEU A C 1
ATOM 835 O O . LEU A 1 113 ? -6.819 2.855 0.724 1.00 90.19 113 LEU A O 1
ATOM 839 N N . ASP A 1 114 ? -7.568 4.626 1.887 1.00 87.25 114 ASP A N 1
ATOM 840 C CA . ASP A 1 114 ? -6.751 5.627 1.209 1.00 87.25 114 ASP A CA 1
ATOM 841 C C . ASP A 1 114 ? -5.474 5.858 2.042 1.00 87.25 114 ASP A C 1
ATOM 843 O O . ASP A 1 114 ? -5.578 6.416 3.146 1.00 87.25 114 ASP A O 1
ATOM 847 N N . PRO A 1 115 ? -4.280 5.456 1.556 1.00 90.00 115 PRO A N 1
ATOM 848 C CA . PRO A 1 115 ? -3.033 5.546 2.318 1.00 90.00 115 PRO A CA 1
ATOM 849 C C . PRO A 1 115 ? -2.718 6.959 2.812 1.00 90.00 115 PRO A C 1
ATOM 851 O O . PRO A 1 115 ? -2.224 7.121 3.929 1.00 90.00 115 PRO A O 1
ATOM 854 N N . ASN A 1 116 ? -3.067 7.991 2.039 1.00 87.44 116 ASN A N 1
ATOM 855 C CA . ASN A 1 116 ? -2.789 9.380 2.404 1.00 87.44 116 ASN A CA 1
ATOM 856 C C . ASN A 1 116 ? -3.605 9.825 3.622 1.00 87.44 116 ASN A C 1
ATOM 858 O O . ASN A 1 116 ? -3.110 10.555 4.480 1.00 87.44 116 ASN A O 1
ATOM 862 N N . ARG A 1 117 ? -4.846 9.342 3.748 1.00 87.50 117 ARG A N 1
ATOM 863 C CA . ARG A 1 117 ? -5.710 9.650 4.899 1.00 87.50 117 ARG A CA 1
ATOM 864 C C . ARG A 1 117 ? -5.270 8.935 6.166 1.00 87.50 117 ARG A C 1
ATOM 866 O O . ARG A 1 117 ? -5.478 9.451 7.261 1.00 87.50 117 ARG A O 1
ATOM 873 N N . VAL A 1 118 ? -4.672 7.755 6.028 1.00 93.25 118 VAL A N 1
ATOM 874 C CA . VAL A 1 118 ? -4.244 6.935 7.167 1.00 93.25 118 VAL A CA 1
ATOM 875 C C . VAL A 1 118 ? -2.747 7.021 7.466 1.00 93.25 118 VAL A C 1
ATOM 877 O O . VAL A 1 118 ? -2.282 6.359 8.391 1.00 93.25 118 VAL A O 1
ATOM 880 N N . ALA A 1 119 ? -1.989 7.870 6.770 1.00 94.75 119 ALA A N 1
ATOM 881 C CA . ALA A 1 119 ? -0.547 8.024 6.973 1.00 94.75 119 ALA A CA 1
ATOM 882 C C . ALA A 1 119 ? -0.174 8.293 8.442 1.00 94.75 119 ALA A C 1
ATOM 884 O O . ALA A 1 119 ? 0.731 7.665 8.993 1.00 94.75 119 ALA A O 1
ATOM 885 N N . ALA A 1 120 ? -0.937 9.153 9.126 1.00 96.38 120 ALA A N 1
ATOM 886 C CA . ALA A 1 120 ? -0.730 9.451 10.544 1.00 96.38 120 ALA A CA 1
ATOM 887 C C . ALA A 1 120 ? -1.019 8.259 11.479 1.00 96.38 120 ALA A C 1
ATOM 889 O O . ALA A 1 120 ? -0.487 8.216 12.591 1.00 96.38 120 ALA A O 1
ATOM 890 N N . ILE A 1 121 ? -1.868 7.314 11.057 1.00 97.19 121 ILE A N 1
ATOM 891 C CA . ILE A 1 121 ? -2.141 6.063 11.781 1.00 97.19 121 ILE A CA 1
ATOM 892 C C . ILE A 1 121 ? -0.952 5.123 11.598 1.00 97.19 121 ILE A C 1
ATOM 894 O O . ILE A 1 121 ? -0.397 4.649 12.584 1.00 97.19 121 ILE A O 1
ATOM 898 N N . ILE A 1 122 ? -0.529 4.907 10.351 1.00 96.25 122 ILE A N 1
ATOM 899 C CA . ILE A 1 122 ? 0.568 3.997 9.985 1.00 96.25 122 ILE A CA 1
ATOM 900 C C . ILE A 1 122 ? 1.872 4.403 10.664 1.00 96.25 122 ILE A C 1
ATOM 902 O O . ILE A 1 122 ? 2.561 3.551 11.214 1.00 96.25 122 ILE A O 1
ATOM 906 N N . ALA A 1 123 ? 2.164 5.704 10.722 1.00 96.31 123 ALA A N 1
ATOM 907 C CA . ALA A 1 123 ? 3.340 6.242 11.404 1.00 96.31 123 ALA A CA 1
ATOM 908 C C . ALA A 1 123 ? 3.403 5.908 12.910 1.00 96.31 123 ALA A C 1
ATOM 910 O O . ALA A 1 123 ? 4.448 6.075 13.536 1.00 96.31 123 ALA A O 1
ATOM 911 N N . ARG A 1 124 ? 2.290 5.466 13.508 1.00 96.94 124 ARG A N 1
ATOM 912 C CA . ARG A 1 124 ? 2.182 5.075 14.921 1.00 96.94 124 ARG A CA 1
ATOM 913 C C . ARG A 1 124 ? 2.120 3.561 15.127 1.00 96.94 124 ARG A C 1
ATOM 915 O O . ARG A 1 124 ? 2.094 3.128 16.278 1.00 96.94 124 ARG A O 1
ATOM 922 N N . LEU A 1 125 ? 2.033 2.773 14.057 1.00 96.56 125 LEU A N 1
ATOM 923 C CA . LEU A 1 125 ? 1.976 1.318 14.149 1.00 96.56 125 LEU A CA 1
ATOM 924 C C . LEU A 1 125 ? 3.356 0.736 14.452 1.00 96.56 125 LEU A C 1
ATOM 926 O O . LEU A 1 125 ? 4.390 1.308 14.107 1.00 96.56 125 LEU A O 1
ATOM 930 N N . ASP A 1 126 ? 3.354 -0.442 15.074 1.00 95.38 126 ASP A N 1
ATOM 931 C CA . ASP A 1 126 ? 4.557 -1.259 15.148 1.00 95.38 126 ASP A CA 1
ATOM 932 C C . ASP A 1 126 ? 5.031 -1.617 13.732 1.00 95.38 126 ASP A C 1
ATOM 934 O O . ASP A 1 126 ? 4.246 -2.041 12.881 1.00 95.38 126 ASP A O 1
ATOM 938 N N . ARG A 1 127 ? 6.331 -1.453 13.472 1.00 95.69 127 ARG A N 1
ATOM 939 C CA . ARG A 1 127 ? 6.889 -1.700 12.138 1.00 95.69 127 ARG A CA 1
ATOM 940 C C . ARG A 1 127 ? 6.794 -3.174 11.743 1.00 95.69 127 ARG A C 1
ATOM 942 O O . ARG A 1 127 ? 6.602 -3.461 10.566 1.00 95.69 127 ARG A O 1
ATOM 949 N N . GLY A 1 128 ? 6.917 -4.094 12.701 1.00 96.38 128 GLY A N 1
ATOM 950 C CA . GLY A 1 128 ? 6.743 -5.525 12.462 1.00 96.38 128 GLY A CA 1
ATOM 951 C C . GLY A 1 128 ? 5.334 -5.845 11.972 1.00 96.38 128 GLY A C 1
ATOM 952 O O . GLY A 1 128 ? 5.189 -6.562 10.986 1.00 96.38 128 GLY A O 1
ATOM 953 N N . LEU A 1 129 ? 4.312 -5.232 12.579 1.00 97.12 129 LEU A N 1
ATOM 954 C CA . LEU A 1 129 ? 2.923 -5.350 12.126 1.00 97.12 129 LEU A CA 1
ATOM 955 C C . LEU A 1 129 ? 2.729 -4.825 10.695 1.00 97.12 129 LEU A C 1
ATOM 957 O O . LEU A 1 129 ? 2.080 -5.487 9.891 1.00 97.12 129 LEU A O 1
ATOM 961 N N . VAL A 1 130 ? 3.301 -3.664 10.356 1.00 97.62 130 VAL A N 1
ATOM 962 C CA . VAL A 1 130 ? 3.198 -3.102 8.993 1.00 97.62 130 VAL A CA 1
ATOM 963 C C . VAL A 1 130 ? 3.836 -4.037 7.961 1.00 97.62 130 VAL A C 1
ATOM 965 O O . VAL A 1 130 ? 3.259 -4.258 6.898 1.00 97.62 130 VAL A O 1
ATOM 968 N N . VAL A 1 131 ? 4.996 -4.623 8.277 1.00 97.94 131 VAL A N 1
ATOM 969 C CA . VAL A 1 131 ? 5.663 -5.597 7.397 1.00 97.94 131 VAL A CA 1
ATOM 970 C C . VAL A 1 131 ? 4.847 -6.886 7.265 1.00 97.94 131 VAL A C 1
ATOM 972 O O . VAL A 1 131 ? 4.704 -7.382 6.152 1.00 97.94 131 VAL A O 1
ATOM 975 N N . ASP A 1 132 ? 4.289 -7.416 8.357 1.00 97.69 132 ASP A N 1
ATOM 976 C CA . ASP A 1 132 ? 3.451 -8.627 8.332 1.00 97.69 132 ASP A CA 1
ATOM 977 C C . ASP A 1 132 ? 2.207 -8.430 7.450 1.00 97.69 132 ASP A C 1
ATOM 979 O O . ASP A 1 132 ? 1.945 -9.220 6.543 1.00 97.69 132 ASP A O 1
ATOM 983 N N . VAL A 1 133 ? 1.494 -7.314 7.629 1.00 97.94 133 VAL A N 1
ATOM 984 C CA . VAL A 1 133 ? 0.344 -6.953 6.784 1.00 97.94 133 VAL A CA 1
ATOM 985 C C . VAL A 1 133 ? 0.761 -6.781 5.320 1.00 97.94 133 VAL A C 1
ATOM 987 O O . VAL A 1 133 ? 0.084 -7.292 4.431 1.00 97.94 133 VAL A O 1
ATOM 990 N N . GLY A 1 134 ? 1.892 -6.122 5.052 1.00 97.56 134 GLY A N 1
ATOM 991 C CA . GLY A 1 134 ? 2.410 -5.965 3.692 1.00 97.56 134 GLY A CA 1
ATOM 992 C C . GLY A 1 134 ? 2.739 -7.301 3.018 1.00 97.56 134 GLY A C 1
ATOM 993 O O . GLY A 1 134 ? 2.375 -7.516 1.865 1.00 97.56 134 GLY A O 1
ATOM 994 N N . ARG A 1 135 ? 3.366 -8.238 3.736 1.00 97.44 135 ARG A N 1
ATOM 995 C CA . ARG A 1 135 ? 3.682 -9.576 3.205 1.00 97.44 135 ARG A CA 1
ATOM 996 C C . ARG A 1 135 ? 2.432 -10.390 2.891 1.00 97.44 135 ARG A C 1
ATOM 998 O O . ARG A 1 135 ? 2.425 -11.133 1.917 1.00 97.44 135 ARG A O 1
ATOM 1005 N N . ARG A 1 136 ? 1.367 -10.222 3.674 1.00 97.56 136 ARG A N 1
ATOM 1006 C CA . ARG A 1 136 ? 0.064 -10.854 3.408 1.00 97.56 136 ARG A CA 1
ATOM 1007 C C . ARG A 1 136 ? -0.579 -10.296 2.150 1.00 97.56 136 ARG A C 1
ATOM 1009 O O . ARG A 1 136 ? -0.930 -11.064 1.269 1.00 97.56 136 ARG A O 1
ATOM 1016 N N . LEU A 1 137 ? -0.615 -8.969 2.015 1.00 97.12 137 LEU A N 1
ATOM 1017 C CA . LEU A 1 137 ? -1.074 -8.326 0.783 1.00 97.12 137 LEU A CA 1
ATOM 1018 C C . LEU A 1 137 ? -0.280 -8.804 -0.443 1.00 97.12 137 LEU A C 1
ATOM 1020 O O . LEU A 1 137 ? -0.865 -8.981 -1.507 1.00 97.12 137 LEU A O 1
ATOM 1024 N N . LEU A 1 138 ? 1.031 -9.023 -0.298 1.00 96.19 138 LEU A N 1
ATOM 1025 C CA . LEU A 1 138 ? 1.873 -9.531 -1.381 1.00 96.19 138 LEU A CA 1
ATOM 1026 C C . LEU A 1 138 ? 1.489 -10.966 -1.751 1.00 96.19 138 LEU A C 1
ATOM 1028 O O . LEU A 1 138 ? 1.231 -11.240 -2.919 1.00 96.19 138 LEU A O 1
ATOM 1032 N N . ALA A 1 139 ? 1.399 -11.849 -0.753 1.00 95.12 139 ALA A N 1
ATOM 1033 C CA . ALA A 1 139 ? 1.028 -13.251 -0.936 1.00 95.12 139 ALA A CA 1
ATOM 1034 C C . ALA A 1 139 ? -0.378 -13.424 -1.538 1.00 95.12 139 ALA A C 1
ATOM 1036 O O . ALA A 1 139 ? -0.591 -14.317 -2.355 1.00 95.12 139 ALA A O 1
ATOM 1037 N N . ASP A 1 140 ? -1.311 -12.539 -1.183 1.00 94.69 140 ASP A N 1
ATOM 1038 C CA . ASP A 1 140 ? -2.686 -12.531 -1.692 1.00 94.69 140 ASP A CA 1
ATOM 1039 C C . ASP A 1 140 ? -2.813 -11.828 -3.062 1.00 94.69 140 ASP A C 1
ATOM 1041 O O . ASP A 1 140 ? -3.898 -11.754 -3.639 1.00 94.69 140 ASP A O 1
ATOM 1045 N N . GLY A 1 141 ? -1.711 -11.307 -3.616 1.00 93.38 141 GLY A N 1
ATOM 1046 C CA . GLY A 1 141 ? -1.684 -10.669 -4.933 1.00 93.38 141 GLY A CA 1
ATOM 1047 C C . GLY A 1 141 ? -2.283 -9.258 -4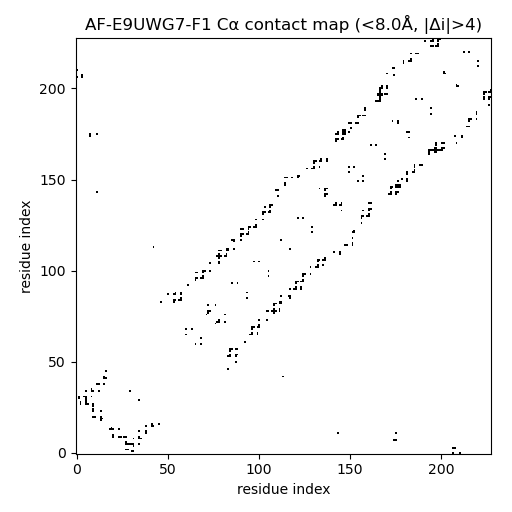.972 1.00 93.38 141 GLY A C 1
ATOM 1048 O O . GLY A 1 141 ? -2.555 -8.734 -6.054 1.00 93.38 141 GLY A O 1
ATOM 1049 N N . HIS A 1 142 ? -2.449 -8.595 -3.825 1.00 94.69 142 HIS A N 1
ATOM 1050 C CA . HIS A 1 142 ? -2.929 -7.213 -3.711 1.00 94.69 142 HIS A CA 1
ATOM 1051 C C . HIS A 1 142 ? -1.840 -6.184 -4.077 1.00 94.69 142 HIS A C 1
ATOM 1053 O O . HIS A 1 142 ? -1.550 -5.244 -3.331 1.00 94.69 142 HIS A O 1
ATOM 1059 N N . LEU A 1 143 ? -1.239 -6.345 -5.260 1.00 93.25 143 LEU A N 1
ATOM 1060 C CA . LEU A 1 143 ? -0.120 -5.532 -5.747 1.00 93.25 143 LEU A CA 1
ATOM 1061 C C . LEU A 1 143 ? -0.493 -4.053 -5.873 1.00 93.25 143 LEU A C 1
ATOM 1063 O O . LEU A 1 143 ? 0.285 -3.185 -5.491 1.00 93.25 143 LEU A O 1
ATOM 1067 N N . LEU A 1 144 ? -1.708 -3.759 -6.339 1.00 92.25 144 LEU A N 1
ATOM 1068 C CA . LEU A 1 144 ? -2.194 -2.387 -6.454 1.00 92.25 144 LEU A CA 1
ATOM 1069 C C . LEU A 1 144 ? -2.300 -1.698 -5.090 1.00 92.25 144 LEU A C 1
ATOM 1071 O O . LEU A 1 144 ? -1.891 -0.549 -4.935 1.00 92.25 144 LEU A O 1
ATOM 1075 N N . THR A 1 145 ? -2.830 -2.404 -4.088 1.00 93.75 145 THR A N 1
ATOM 1076 C CA . THR A 1 145 ? -2.893 -1.902 -2.714 1.00 93.75 145 THR A CA 1
ATOM 1077 C C . THR A 1 145 ? -1.484 -1.629 -2.206 1.00 93.75 145 THR A C 1
ATOM 1079 O O . THR A 1 145 ? -1.206 -0.504 -1.801 1.00 93.75 145 THR A O 1
ATOM 1082 N N . LEU A 1 146 ? -0.571 -2.600 -2.304 1.00 95.25 146 LEU A N 1
ATOM 1083 C CA . LEU A 1 146 ? 0.822 -2.429 -1.882 1.00 95.25 146 LEU A CA 1
ATOM 1084 C C . LEU A 1 146 ? 1.495 -1.222 -2.529 1.00 95.25 146 LEU A C 1
ATOM 1086 O O . LEU A 1 146 ? 2.088 -0.409 -1.820 1.00 95.25 146 LEU A O 1
ATOM 1090 N N . ALA A 1 147 ? 1.355 -1.072 -3.847 1.00 93.88 147 ALA A N 1
ATOM 1091 C CA . ALA A 1 147 ? 1.961 0.018 -4.597 1.00 93.88 147 ALA A CA 1
ATOM 1092 C C . ALA A 1 147 ? 1.541 1.390 -4.055 1.00 93.88 147 ALA A C 1
ATOM 1094 O O . ALA A 1 147 ? 2.390 2.261 -3.865 1.00 93.88 147 ALA A O 1
ATOM 1095 N N . ARG A 1 148 ? 0.259 1.562 -3.707 1.00 91.31 148 ARG A N 1
ATOM 1096 C CA . ARG A 1 148 ? -0.268 2.809 -3.125 1.00 91.31 148 ARG A CA 1
ATOM 1097 C C . ARG A 1 148 ? 0.294 3.114 -1.733 1.00 91.31 148 ARG A C 1
ATOM 1099 O O . ARG A 1 148 ? 0.383 4.279 -1.358 1.00 91.31 148 ARG A O 1
ATOM 1106 N N . PHE A 1 149 ? 0.656 2.095 -0.951 1.00 94.75 149 PHE A N 1
ATOM 1107 C CA . PHE A 1 149 ? 1.223 2.286 0.389 1.00 94.75 149 PHE A CA 1
ATOM 1108 C C . PHE A 1 149 ? 2.726 2.592 0.381 1.00 94.75 149 PHE A C 1
ATOM 1110 O O . PHE A 1 149 ? 3.214 3.133 1.375 1.00 94.75 149 PHE A O 1
ATOM 1117 N N . THR A 1 150 ? 3.457 2.301 -0.704 1.00 93.31 150 THR A N 1
ATOM 1118 C CA . THR A 1 150 ? 4.927 2.471 -0.778 1.00 93.31 150 THR A CA 1
ATOM 1119 C C . THR A 1 150 ? 5.398 3.876 -0.381 1.00 93.31 150 THR A C 1
ATOM 1121 O O . THR A 1 150 ? 6.301 4.011 0.448 1.00 93.31 150 THR A O 1
ATOM 1124 N N . GLY A 1 151 ? 4.732 4.925 -0.878 1.00 90.25 151 GLY A N 1
ATOM 1125 C CA . GLY A 1 151 ? 5.048 6.321 -0.547 1.00 90.25 151 GLY A CA 1
ATOM 1126 C C . GLY A 1 151 ? 4.769 6.706 0.911 1.00 90.25 151 GLY A C 1
ATOM 1127 O O . GLY A 1 151 ? 5.353 7.658 1.419 1.00 90.25 151 GLY A O 1
ATOM 1128 N N . VAL A 1 152 ? 3.918 5.950 1.612 1.00 93.44 152 VAL A N 1
ATOM 1129 C CA . VAL A 1 152 ? 3.538 6.216 3.008 1.00 93.44 152 VAL A CA 1
ATOM 1130 C C . VAL A 1 152 ? 4.400 5.429 3.998 1.00 93.44 152 VAL A C 1
ATOM 1132 O O . VAL A 1 152 ? 4.789 5.966 5.034 1.00 93.44 152 VAL A O 1
ATOM 1135 N N . VAL A 1 153 ? 4.715 4.162 3.704 1.00 94.62 153 VAL A N 1
ATOM 1136 C CA . VAL A 1 153 ? 5.519 3.297 4.596 1.00 94.62 153 VAL A CA 1
ATOM 1137 C C . VAL A 1 153 ? 7.030 3.488 4.425 1.00 94.62 153 VAL A C 1
ATOM 1139 O O . VAL A 1 153 ? 7.809 3.090 5.299 1.00 94.62 153 VAL A O 1
ATOM 1142 N N . GLY A 1 154 ? 7.439 4.096 3.309 1.00 92.56 154 GLY A N 1
ATOM 1143 C CA . GLY A 1 154 ? 8.824 4.393 2.969 1.00 92.56 154 GLY A CA 1
ATOM 1144 C C . GLY A 1 154 ? 9.617 3.189 2.437 1.00 92.56 154 GLY A C 1
ATOM 1145 O O . GLY A 1 154 ? 9.159 2.040 2.498 1.00 92.56 154 GLY A O 1
ATOM 1146 N N . PRO A 1 155 ? 10.836 3.436 1.921 1.00 92.94 155 PRO A N 1
ATOM 1147 C CA . PRO A 1 155 ? 11.614 2.430 1.203 1.00 92.94 155 PRO A CA 1
ATOM 1148 C C . PRO A 1 155 ? 12.087 1.279 2.095 1.00 92.94 155 PRO A C 1
ATOM 1150 O O . PRO A 1 155 ? 11.977 0.125 1.708 1.00 92.94 155 PRO A O 1
ATOM 1153 N N . GLU A 1 156 ? 12.534 1.554 3.323 1.00 94.12 156 GLU A N 1
ATOM 1154 C CA . GLU A 1 156 ? 13.035 0.507 4.227 1.00 94.12 156 GLU A CA 1
ATOM 1155 C C . GLU A 1 156 ? 11.958 -0.536 4.579 1.00 94.12 156 GLU A C 1
ATOM 1157 O O . GLU A 1 156 ? 12.226 -1.736 4.616 1.00 94.12 156 GLU A O 1
ATOM 1162 N N . THR A 1 157 ? 10.726 -0.088 4.840 1.00 96.75 157 THR A N 1
ATOM 1163 C CA . THR A 1 157 ? 9.599 -0.987 5.134 1.00 96.75 157 THR A CA 1
ATOM 1164 C C . THR A 1 157 ? 9.175 -1.743 3.883 1.00 96.75 157 THR A C 1
ATOM 1166 O O . THR A 1 157 ? 8.963 -2.950 3.943 1.00 96.75 157 THR A O 1
ATOM 1169 N N . SER A 1 158 ? 9.101 -1.049 2.746 1.00 96.38 158 SER A N 1
ATOM 1170 C CA . SER A 1 158 ? 8.747 -1.647 1.457 1.00 96.38 158 SER A CA 1
ATOM 1171 C C . SER A 1 158 ? 9.728 -2.754 1.059 1.00 96.38 158 SER A C 1
ATOM 1173 O O . SER A 1 158 ? 9.292 -3.835 0.682 1.00 96.38 158 SER A O 1
ATOM 1175 N N . LEU A 1 159 ? 11.036 -2.541 1.247 1.00 96.50 159 LEU A N 1
ATOM 1176 C CA . LEU A 1 159 ? 12.079 -3.546 1.009 1.00 96.50 159 LEU A CA 1
ATOM 1177 C C . LEU A 1 159 ? 11.894 -4.798 1.872 1.00 96.50 159 LEU A C 1
ATOM 1179 O O . LEU A 1 159 ? 12.015 -5.910 1.379 1.00 96.50 159 LEU A O 1
ATOM 1183 N N . LYS A 1 160 ? 11.533 -4.636 3.150 1.00 97.50 160 LYS A N 1
ATOM 1184 C CA . LYS A 1 160 ? 11.233 -5.773 4.040 1.00 97.50 160 LYS A CA 1
ATOM 1185 C C . LYS A 1 160 ? 9.982 -6.544 3.618 1.00 97.50 160 LYS A C 1
ATOM 1187 O O . LYS A 1 160 ? 9.891 -7.743 3.882 1.00 97.50 160 LYS A O 1
ATOM 1192 N N . VAL A 1 161 ? 9.008 -5.863 3.013 1.00 97.25 161 VAL A N 1
ATOM 1193 C CA . VAL A 1 161 ? 7.780 -6.488 2.504 1.00 97.25 161 VAL A CA 1
ATOM 1194 C C . VAL A 1 161 ? 8.067 -7.331 1.266 1.00 97.25 161 VAL A C 1
ATOM 1196 O O . VAL A 1 161 ? 7.574 -8.451 1.200 1.00 97.25 161 VAL A O 1
ATOM 1199 N N . VAL A 1 162 ? 8.879 -6.826 0.333 1.00 96.31 162 VAL A N 1
ATOM 1200 C CA . VAL A 1 162 ? 9.228 -7.529 -0.918 1.00 96.31 162 VAL A CA 1
ATOM 1201 C C . VAL A 1 162 ? 10.439 -8.458 -0.790 1.00 96.31 162 VAL A C 1
ATOM 1203 O O . VAL A 1 162 ? 10.873 -9.043 -1.774 1.00 96.31 162 VAL A O 1
ATOM 1206 N N . ASP A 1 163 ? 10.994 -8.603 0.411 1.00 95.31 163 ASP A N 1
ATOM 1207 C CA . ASP A 1 163 ? 12.062 -9.558 0.702 1.00 95.31 163 ASP A CA 1
ATOM 1208 C C . ASP A 1 163 ? 11.608 -10.992 0.374 1.00 95.31 163 ASP A C 1
ATOM 1210 O O . ASP A 1 163 ? 10.636 -11.489 0.948 1.00 95.31 163 ASP A O 1
ATOM 1214 N N . GLY A 1 164 ? 12.300 -11.634 -0.572 1.00 91.06 164 GLY A N 1
ATOM 1215 C CA . GLY A 1 164 ? 11.949 -12.951 -1.114 1.00 91.06 164 GLY A CA 1
ATOM 1216 C C . GLY A 1 164 ? 10.918 -12.948 -2.251 1.00 91.06 164 GLY A C 1
ATOM 1217 O O . GLY A 1 164 ? 10.547 -14.026 -2.712 1.00 91.06 164 GLY A O 1
ATOM 1218 N N . ALA A 1 165 ? 10.456 -11.780 -2.711 1.00 93.94 165 ALA A N 1
ATOM 1219 C CA . ALA A 1 165 ? 9.625 -11.666 -3.907 1.00 93.94 165 ALA A CA 1
ATOM 1220 C C . ALA A 1 165 ? 10.458 -11.894 -5.176 1.00 93.94 165 ALA A C 1
ATOM 1222 O O . ALA A 1 165 ? 11.602 -11.443 -5.267 1.00 93.94 165 ALA A O 1
ATOM 1223 N N . SER A 1 166 ? 9.859 -12.534 -6.177 1.00 91.69 166 SER A N 1
ATOM 1224 C CA . SER A 1 166 ? 10.482 -12.696 -7.493 1.00 91.69 166 SER A CA 1
ATOM 1225 C C . SER A 1 166 ? 10.590 -11.362 -8.234 1.00 91.69 166 SER A C 1
ATOM 1227 O O . SER A 1 166 ? 9.749 -10.469 -8.073 1.00 91.69 166 SER A O 1
ATOM 1229 N N . GLY A 1 167 ? 11.560 -11.239 -9.142 1.00 90.31 167 GLY A N 1
ATOM 1230 C CA . GLY A 1 167 ? 11.692 -10.052 -9.992 1.00 90.31 167 GLY A CA 1
ATOM 1231 C C . GLY A 1 167 ? 10.417 -9.725 -10.779 1.00 90.31 167 GLY A C 1
ATOM 1232 O O . GLY A 1 167 ? 10.053 -8.559 -10.910 1.00 90.31 167 GLY A O 1
ATOM 1233 N N . ALA A 1 168 ? 9.659 -10.739 -11.212 1.00 89.06 168 ALA A N 1
ATOM 1234 C CA . ALA A 1 168 ? 8.381 -10.546 -11.898 1.00 89.06 168 ALA A CA 1
ATOM 1235 C C . ALA A 1 168 ? 7.288 -9.946 -10.988 1.00 89.06 168 ALA A C 1
ATOM 1237 O O . ALA A 1 168 ? 6.487 -9.127 -11.440 1.00 89.06 168 ALA A O 1
ATOM 1238 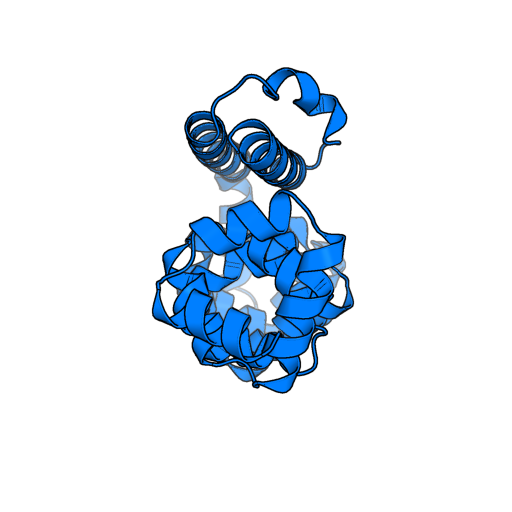N N . GLU A 1 169 ? 7.232 -10.330 -9.708 1.00 91.12 169 GLU A N 1
ATOM 1239 C CA . GLU A 1 169 ? 6.330 -9.703 -8.731 1.00 91.12 169 GLU A CA 1
ATOM 1240 C C . GLU A 1 169 ? 6.717 -8.251 -8.468 1.00 91.12 169 GLU A C 1
ATOM 1242 O O . GLU A 1 169 ? 5.841 -7.384 -8.441 1.00 91.12 169 GLU A O 1
ATOM 1247 N N . VAL A 1 170 ? 8.019 -7.972 -8.349 1.00 92.31 170 VAL A N 1
ATOM 1248 C CA . VAL A 1 170 ? 8.529 -6.611 -8.150 1.00 92.31 170 VAL A CA 1
ATOM 1249 C C . VAL A 1 170 ? 8.227 -5.723 -9.358 1.00 92.31 170 VAL A C 1
ATOM 1251 O O . VAL A 1 170 ? 7.760 -4.601 -9.168 1.00 92.31 170 VAL A O 1
ATOM 1254 N N . VAL A 1 171 ? 8.400 -6.216 -10.591 1.00 91.00 171 VAL A N 1
ATOM 1255 C CA . VAL A 1 171 ? 8.018 -5.478 -11.809 1.00 91.00 171 VAL A CA 1
ATOM 1256 C C . VAL A 1 171 ? 6.524 -5.162 -11.798 1.00 91.00 171 VAL A C 1
ATOM 1258 O O . VAL A 1 171 ? 6.152 -3.999 -11.948 1.00 91.00 171 VAL A O 1
ATOM 1261 N N . ARG A 1 172 ? 5.654 -6.155 -11.563 1.00 89.62 172 ARG A N 1
ATOM 1262 C CA . ARG A 1 172 ? 4.197 -5.928 -11.522 1.00 89.62 172 ARG A CA 1
ATOM 1263 C C . ARG A 1 172 ? 3.791 -4.925 -10.444 1.00 89.62 172 ARG A C 1
ATOM 1265 O O . ARG A 1 172 ? 2.931 -4.090 -10.698 1.00 89.62 172 ARG A O 1
ATOM 1272 N N . LEU A 1 173 ? 4.408 -4.987 -9.264 1.00 92.25 173 LEU A N 1
ATOM 1273 C CA . LEU A 1 173 ? 4.196 -4.012 -8.196 1.00 92.25 173 LEU A CA 1
ATOM 1274 C C . LEU A 1 173 ? 4.623 -2.601 -8.631 1.00 92.25 173 LEU A C 1
ATOM 1276 O O . LEU A 1 173 ? 3.865 -1.648 -8.447 1.00 92.25 173 LEU A O 1
ATOM 1280 N N . ALA A 1 174 ? 5.813 -2.471 -9.223 1.00 91.00 174 ALA A N 1
ATOM 1281 C CA . ALA A 1 174 ? 6.392 -1.192 -9.625 1.00 91.00 174 ALA A CA 1
ATOM 1282 C C . ALA A 1 174 ? 5.541 -0.450 -10.667 1.00 91.00 174 ALA A C 1
ATOM 1284 O O . ALA A 1 174 ? 5.432 0.773 -10.597 1.00 91.00 174 ALA A O 1
ATOM 1285 N N . LEU A 1 175 ? 4.867 -1.173 -11.570 1.00 88.31 175 LEU A N 1
ATOM 1286 C CA . LEU A 1 175 ? 3.953 -0.588 -12.564 1.00 88.31 175 LEU A CA 1
ATOM 1287 C C . LEU A 1 175 ? 2.783 0.189 -11.942 1.00 88.31 175 LEU A C 1
ATOM 1289 O O . LEU A 1 175 ? 2.223 1.080 -12.580 1.00 88.31 175 LEU A O 1
ATOM 1293 N N . PHE A 1 176 ? 2.407 -0.131 -10.704 1.00 90.50 176 PHE A N 1
ATOM 1294 C CA . PHE A 1 176 ? 1.294 0.515 -10.016 1.00 90.50 176 PHE A CA 1
ATOM 1295 C C . PHE A 1 176 ? 1.722 1.606 -9.030 1.00 90.50 176 PHE A C 1
ATOM 1297 O O . PHE A 1 176 ? 0.846 2.249 -8.446 1.00 90.50 176 PHE A O 1
ATOM 1304 N N . ILE A 1 177 ? 3.027 1.843 -8.837 1.00 90.88 177 ILE A N 1
ATOM 1305 C CA . ILE A 1 177 ? 3.519 2.882 -7.922 1.00 90.88 177 ILE A CA 1
ATOM 1306 C C . ILE A 1 177 ? 3.098 4.257 -8.453 1.00 90.88 177 ILE A C 1
ATOM 1308 O O . ILE A 1 177 ? 3.308 4.589 -9.618 1.00 90.88 177 ILE A O 1
ATOM 1312 N N . ASP A 1 178 ? 2.456 5.048 -7.591 1.00 81.38 178 ASP A N 1
ATOM 1313 C CA . ASP A 1 178 ? 1.944 6.376 -7.947 1.00 81.38 178 ASP A CA 1
ATOM 1314 C C . ASP A 1 178 ? 3.043 7.443 -7.983 1.00 81.38 178 ASP A C 1
ATOM 1316 O O . ASP A 1 178 ? 2.969 8.366 -8.788 1.00 81.38 178 ASP A O 1
ATOM 1320 N N . GLU A 1 179 ? 4.053 7.311 -7.121 1.00 84.38 179 GLU A N 1
ATOM 1321 C CA . GLU A 1 179 ? 5.116 8.295 -6.926 1.00 84.38 179 GLU A CA 1
ATOM 1322 C C . GLU A 1 179 ? 6.445 7.750 -7.483 1.00 84.38 179 GLU A C 1
ATOM 1324 O O . GLU A 1 179 ? 7.097 6.937 -6.819 1.00 84.38 179 GLU A O 1
ATOM 1329 N N . PRO A 1 180 ? 6.882 8.175 -8.687 1.00 81.19 180 PRO A N 1
ATOM 1330 C CA . PRO A 1 180 ? 8.088 7.642 -9.324 1.00 81.19 180 PRO A CA 1
ATOM 1331 C C . PRO A 1 180 ? 9.354 7.829 -8.483 1.00 81.19 180 PRO A C 1
ATOM 1333 O O . PRO A 1 180 ? 10.251 6.990 -8.528 1.00 81.19 180 PRO A O 1
ATOM 1336 N N . SER A 1 181 ? 9.408 8.883 -7.658 1.00 84.50 181 SER A N 1
ATOM 1337 C CA . SER A 1 181 ? 10.551 9.156 -6.778 1.00 84.50 181 SER A CA 1
ATOM 1338 C C . SER A 1 181 ? 10.793 8.071 -5.719 1.00 84.50 181 SER A C 1
ATOM 1340 O O . SER A 1 181 ? 11.882 8.000 -5.149 1.00 84.50 181 SER A O 1
ATOM 1342 N N . VAL A 1 182 ? 9.818 7.187 -5.478 1.00 88.94 182 VAL A N 1
ATOM 1343 C CA . VAL A 1 182 ? 9.953 6.031 -4.579 1.00 88.94 182 VAL A CA 1
ATOM 1344 C C . VAL A 1 182 ? 10.703 4.871 -5.244 1.00 88.94 182 VAL A C 1
ATOM 1346 O O . VAL A 1 182 ? 11.312 4.064 -4.544 1.00 88.94 182 VAL A O 1
ATOM 1349 N N . ILE A 1 183 ? 10.697 4.778 -6.576 1.00 91.31 183 ILE A N 1
ATOM 1350 C CA . ILE A 1 183 ? 11.178 3.593 -7.297 1.00 91.31 183 ILE A CA 1
ATOM 1351 C C . ILE A 1 183 ? 12.706 3.470 -7.221 1.00 91.31 183 ILE A C 1
ATOM 1353 O O . ILE A 1 183 ? 13.204 2.392 -6.902 1.00 91.31 183 ILE A O 1
ATOM 1357 N N . ASP A 1 184 ? 13.453 4.558 -7.436 1.00 92.75 184 ASP A N 1
ATOM 1358 C CA . ASP A 1 184 ? 14.925 4.532 -7.397 1.00 92.75 184 ASP A CA 1
ATOM 1359 C C . ASP A 1 184 ? 15.482 4.082 -6.026 1.00 92.75 184 ASP A C 1
ATOM 1361 O O . ASP A 1 184 ? 16.299 3.155 -5.992 1.00 92.75 184 ASP A O 1
ATOM 1365 N N . PRO A 1 185 ? 15.031 4.633 -4.876 1.00 93.00 185 PRO A N 1
ATOM 1366 C CA . PRO A 1 185 ? 15.450 4.148 -3.560 1.00 93.00 185 PRO A CA 1
ATOM 1367 C C . PRO A 1 185 ? 15.110 2.679 -3.293 1.00 93.00 185 PRO A C 1
ATOM 1369 O O . PRO A 1 185 ? 15.873 1.995 -2.610 1.00 93.00 185 PRO A O 1
ATOM 1372 N N . LEU A 1 186 ? 13.969 2.192 -3.797 1.00 93.50 186 LEU A N 1
ATOM 1373 C CA . LEU A 1 186 ? 13.609 0.780 -3.677 1.00 93.50 186 LEU A CA 1
ATOM 1374 C C . LEU A 1 186 ? 14.562 -0.081 -4.490 1.00 93.50 186 LEU A C 1
ATOM 1376 O O . LEU A 1 186 ? 15.159 -0.998 -3.936 1.00 93.50 186 LEU A O 1
ATOM 1380 N N . LEU A 1 187 ? 14.756 0.237 -5.771 1.00 93.94 187 LEU A N 1
ATOM 1381 C CA . LEU A 1 187 ? 15.648 -0.527 -6.631 1.00 93.94 187 LEU A CA 1
ATOM 1382 C C . LEU A 1 187 ? 17.054 -0.582 -6.031 1.00 93.94 187 LEU A C 1
ATOM 1384 O O . LEU A 1 187 ? 17.613 -1.667 -5.920 1.00 93.94 187 LEU A O 1
ATOM 1388 N N . ALA A 1 188 ? 17.593 0.549 -5.567 1.00 93.69 188 ALA A N 1
ATOM 1389 C CA . ALA A 1 188 ? 18.908 0.633 -4.931 1.00 93.69 188 ALA A CA 1
ATOM 1390 C C . ALA A 1 188 ? 19.064 -0.291 -3.708 1.00 93.69 188 ALA A C 1
ATOM 1392 O O . ALA A 1 188 ? 20.159 -0.789 -3.458 1.00 93.69 188 ALA A O 1
ATOM 1393 N N . GLY A 1 189 ? 17.985 -0.538 -2.962 1.00 94.00 189 GLY A N 1
ATOM 1394 C CA . GLY A 1 189 ? 17.994 -1.400 -1.780 1.00 94.00 189 GLY A CA 1
ATOM 1395 C C . GLY A 1 189 ? 17.735 -2.886 -2.046 1.00 94.00 189 GLY A C 1
ATOM 1396 O O . GLY A 1 189 ? 17.881 -3.683 -1.120 1.00 94.00 189 GLY A O 1
ATOM 1397 N N . LEU A 1 190 ? 17.345 -3.273 -3.265 1.00 95.50 190 LEU A N 1
ATOM 1398 C CA . LEU A 1 190 ? 17.119 -4.678 -3.614 1.00 95.50 190 LEU A CA 1
ATOM 1399 C C . LEU A 1 190 ? 18.443 -5.451 -3.750 1.00 95.50 190 LEU A C 1
ATOM 1401 O O . LEU A 1 190 ? 19.442 -4.860 -4.168 1.00 95.50 190 LEU A O 1
ATOM 1405 N N . PRO A 1 191 ? 18.471 -6.764 -3.459 1.00 94.56 191 PRO A N 1
ATOM 1406 C CA . PRO A 1 191 ? 19.610 -7.629 -3.773 1.00 94.56 191 PRO A CA 1
ATOM 1407 C C . PRO A 1 191 ? 19.886 -7.696 -5.282 1.00 94.56 191 PRO A C 1
ATOM 1409 O O . PRO A 1 191 ? 18.951 -7.656 -6.080 1.00 94.56 191 PRO A O 1
ATOM 1412 N N . ASP A 1 192 ? 21.153 -7.860 -5.680 1.00 94.50 192 ASP A N 1
ATOM 1413 C CA . ASP A 1 192 ? 21.528 -7.978 -7.103 1.00 94.50 192 ASP A CA 1
ATOM 1414 C C . ASP A 1 192 ? 20.833 -9.156 -7.800 1.00 94.50 192 ASP A C 1
ATOM 1416 O O . ASP A 1 192 ? 20.463 -9.039 -8.962 1.00 94.50 192 ASP A O 1
ATOM 1420 N N . GLU A 1 193 ? 20.591 -10.257 -7.081 1.00 93.94 193 GLU A N 1
ATOM 1421 C CA . GLU A 1 193 ? 19.827 -11.406 -7.584 1.00 93.94 193 GLU A CA 1
ATOM 1422 C C . GLU A 1 193 ? 18.413 -10.994 -8.017 1.00 93.94 193 GLU A C 1
ATOM 1424 O O . GLU A 1 193 ? 18.015 -11.240 -9.153 1.00 93.94 193 GLU A O 1
ATOM 1429 N N . THR A 1 194 ? 17.688 -1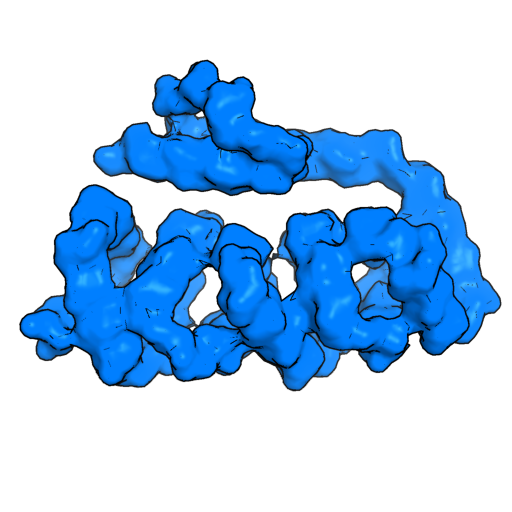0.263 -7.166 1.00 94.44 194 THR A N 1
ATOM 1430 C CA . THR A 1 194 ? 16.354 -9.745 -7.496 1.00 94.44 194 THR A CA 1
ATOM 1431 C C . THR A 1 194 ? 16.407 -8.740 -8.646 1.00 94.44 194 THR A C 1
ATOM 1433 O O . THR A 1 194 ? 15.514 -8.726 -9.488 1.00 94.44 194 THR A O 1
ATOM 1436 N N . VAL A 1 195 ? 17.447 -7.903 -8.728 1.00 94.44 195 VAL A N 1
ATOM 1437 C CA . VAL A 1 195 ? 17.600 -6.946 -9.840 1.00 94.44 195 VAL A CA 1
ATOM 1438 C C . VAL A 1 195 ? 17.886 -7.659 -11.166 1.00 94.44 195 VAL A C 1
ATOM 1440 O O . VAL A 1 195 ? 17.341 -7.257 -12.194 1.00 94.44 195 VAL A O 1
ATOM 1443 N N . ALA A 1 196 ? 18.665 -8.741 -11.154 1.00 93.25 196 ALA A N 1
ATOM 1444 C CA . ALA A 1 196 ? 18.869 -9.588 -12.327 1.00 93.25 196 ALA A CA 1
ATOM 1445 C C . ALA A 1 196 ? 17.558 -10.267 -12.765 1.00 93.25 196 ALA A C 1
ATOM 1447 O O . ALA A 1 196 ? 17.231 -10.282 -13.951 1.00 93.25 196 ALA A O 1
ATOM 1448 N N . GLU A 1 197 ? 16.749 -10.757 -11.819 1.00 93.31 197 GLU A N 1
ATOM 1449 C CA . GLU A 1 197 ? 15.417 -11.290 -12.126 1.00 93.31 197 GLU A CA 1
ATOM 1450 C C . GLU A 1 197 ? 14.469 -10.225 -12.692 1.00 93.31 197 GLU A C 1
ATOM 1452 O O . GLU A 1 197 ? 13.685 -10.527 -13.588 1.00 93.31 197 GLU A O 1
ATOM 1457 N N . ILE A 1 198 ? 14.532 -8.980 -12.204 1.00 92.19 198 ILE A N 1
ATOM 1458 C CA . ILE A 1 198 ? 13.775 -7.845 -12.759 1.00 92.19 198 ILE A CA 1
ATOM 1459 C C . ILE A 1 198 ? 14.188 -7.597 -14.212 1.00 92.19 198 ILE A C 1
ATOM 1461 O O . ILE A 1 198 ? 13.319 -7.445 -15.070 1.00 92.19 198 ILE A O 1
ATOM 1465 N N . ALA A 1 199 ? 15.494 -7.581 -14.495 1.00 89.50 199 ALA A N 1
ATOM 1466 C CA . ALA A 1 199 ? 16.018 -7.407 -15.846 1.00 89.50 199 ALA A CA 1
ATOM 1467 C C . ALA A 1 199 ? 15.525 -8.520 -16.786 1.00 89.50 199 ALA A C 1
ATOM 1469 O O . ALA A 1 199 ? 15.032 -8.238 -17.879 1.00 89.50 199 ALA A O 1
ATOM 1470 N N . ALA A 1 200 ? 15.580 -9.774 -16.329 1.00 88.75 200 ALA A N 1
ATOM 1471 C CA . ALA A 1 200 ? 15.093 -10.928 -17.078 1.00 88.75 200 ALA A CA 1
ATOM 1472 C C . ALA A 1 200 ? 13.570 -10.880 -17.303 1.00 88.75 200 ALA A C 1
ATOM 1474 O O . ALA A 1 200 ? 13.109 -11.082 -18.423 1.00 88.75 200 ALA A O 1
ATOM 1475 N N . ALA A 1 201 ? 12.787 -10.556 -16.268 1.00 85.56 201 ALA A N 1
ATOM 1476 C CA . ALA A 1 201 ? 11.330 -10.431 -16.353 1.00 85.56 201 ALA A CA 1
ATOM 1477 C C . ALA A 1 201 ? 10.890 -9.279 -17.271 1.00 85.56 201 ALA A C 1
ATOM 1479 O O . ALA A 1 201 ? 9.818 -9.337 -17.879 1.00 85.56 201 ALA A O 1
ATOM 1480 N N . GLY A 1 202 ? 11.726 -8.247 -17.402 1.00 76.50 202 GLY A N 1
ATOM 1481 C CA . GLY A 1 202 ? 11.517 -7.138 -18.320 1.00 76.50 202 GLY A CA 1
ATOM 1482 C C . GLY A 1 202 ? 11.355 -7.568 -19.777 1.00 76.50 202 GLY A C 1
ATOM 1483 O O . GLY A 1 202 ? 10.532 -6.992 -20.490 1.00 76.50 202 GLY A O 1
ATOM 1484 N N . ALA A 1 203 ? 12.041 -8.639 -20.195 1.00 71.31 203 ALA A N 1
ATOM 1485 C CA . ALA A 1 203 ? 11.903 -9.209 -21.536 1.00 71.31 203 ALA A CA 1
ATOM 1486 C C . ALA A 1 203 ? 10.473 -9.710 -21.827 1.00 71.31 203 ALA A C 1
ATOM 1488 O O . ALA A 1 203 ? 10.014 -9.627 -22.966 1.00 71.31 203 ALA A O 1
ATOM 1489 N N . ASP A 1 204 ? 9.747 -10.157 -20.797 1.00 71.12 204 ASP A N 1
ATOM 1490 C CA . ASP A 1 204 ? 8.377 -10.669 -20.916 1.00 71.12 204 ASP A CA 1
ATOM 1491 C C . ASP A 1 204 ? 7.308 -9.567 -20.805 1.00 71.12 204 ASP A C 1
ATOM 1493 O O . ASP A 1 204 ? 6.149 -9.787 -21.155 1.00 71.12 204 ASP A O 1
ATOM 1497 N N . HIS A 1 205 ? 7.664 -8.384 -20.287 1.00 68.50 205 HIS A N 1
ATOM 1498 C CA . HIS A 1 205 ? 6.717 -7.301 -19.970 1.00 68.50 205 HIS A CA 1
ATOM 1499 C C . HIS A 1 205 ? 6.731 -6.149 -20.996 1.00 68.50 205 HIS A C 1
ATOM 1501 O O . HIS A 1 205 ? 5.975 -5.185 -20.843 1.00 68.50 205 HIS A O 1
ATOM 1507 N N . GLY A 1 206 ? 7.537 -6.266 -22.061 1.00 78.88 206 GLY A N 1
ATOM 1508 C CA . GLY A 1 206 ? 7.508 -5.420 -23.260 1.00 78.88 206 GLY A CA 1
ATOM 1509 C C . GLY A 1 206 ? 7.414 -3.919 -22.966 1.00 78.88 206 GLY A C 1
ATOM 1510 O O . GLY A 1 206 ? 8.179 -3.375 -22.170 1.00 78.88 206 GLY A O 1
ATOM 1511 N N . ASP A 1 207 ? 6.422 -3.257 -23.571 1.00 79.00 207 ASP A N 1
ATOM 1512 C CA . ASP A 1 207 ? 6.184 -1.810 -23.453 1.00 79.00 207 ASP A CA 1
ATOM 1513 C C . ASP A 1 207 ? 6.023 -1.311 -22.004 1.00 79.00 207 ASP A C 1
ATOM 1515 O O . ASP A 1 207 ? 6.274 -0.135 -21.726 1.00 79.00 207 ASP A O 1
ATOM 1519 N N . ALA A 1 208 ? 5.587 -2.172 -21.075 1.00 77.94 208 ALA A N 1
ATOM 1520 C CA . ALA A 1 208 ? 5.385 -1.790 -19.681 1.00 77.94 208 ALA A CA 1
ATOM 1521 C C . ALA A 1 208 ? 6.680 -1.702 -18.892 1.00 77.94 208 ALA A C 1
ATOM 1523 O O . ALA A 1 208 ? 6.865 -0.760 -18.118 1.00 77.94 208 ALA A O 1
ATOM 1524 N N . PHE A 1 209 ? 7.601 -2.627 -19.138 1.00 83.94 209 PHE A N 1
ATOM 1525 C CA . PHE A 1 209 ? 8.928 -2.539 -18.556 1.00 83.94 209 PHE A CA 1
ATOM 1526 C C . PHE A 1 209 ? 9.714 -1.360 -19.135 1.00 83.94 209 PHE A C 1
ATOM 1528 O O . PHE A 1 209 ? 10.334 -0.617 -18.382 1.00 83.94 209 PHE A O 1
ATOM 1535 N N . GLU A 1 210 ? 9.600 -1.102 -20.439 1.00 84.38 210 GLU A N 1
ATOM 1536 C CA . GLU A 1 210 ? 10.207 0.077 -21.072 1.00 84.38 210 GLU A CA 1
ATOM 1537 C C . GLU A 1 210 ? 9.699 1.392 -20.463 1.00 84.38 210 GLU A C 1
ATOM 1539 O O . GLU A 1 210 ? 10.481 2.296 -20.165 1.00 84.38 210 GLU A O 1
ATOM 1544 N N . ALA A 1 211 ? 8.391 1.503 -20.203 1.00 81.56 211 ALA A N 1
ATOM 1545 C CA . ALA A 1 211 ? 7.832 2.674 -19.531 1.00 81.56 211 ALA A CA 1
ATOM 1546 C C . ALA A 1 211 ? 8.391 2.858 -18.108 1.00 81.56 211 ALA A C 1
ATOM 1548 O O . ALA A 1 211 ? 8.657 3.991 -17.704 1.00 81.56 211 ALA A O 1
ATOM 1549 N N . LEU A 1 212 ? 8.601 1.759 -17.375 1.00 83.81 212 LEU A N 1
ATOM 1550 C CA . LEU A 1 212 ? 9.245 1.778 -16.063 1.00 83.81 212 LEU A CA 1
ATOM 1551 C C . LEU A 1 212 ? 10.711 2.216 -16.174 1.00 83.81 212 LEU A C 1
ATOM 1553 O O . LEU A 1 212 ? 11.124 3.108 -15.440 1.00 83.81 212 LEU A O 1
ATOM 1557 N N . LEU A 1 213 ? 11.478 1.663 -17.118 1.00 87.56 213 LEU A N 1
ATOM 1558 C CA . LEU A 1 213 ? 12.878 2.030 -17.346 1.00 87.56 213 LEU A CA 1
ATOM 1559 C C . LEU A 1 213 ? 13.042 3.523 -17.643 1.00 87.56 213 LEU A C 1
ATOM 1561 O O . LEU A 1 213 ? 13.952 4.150 -17.109 1.00 87.56 213 LEU A O 1
ATOM 1565 N N . VAL A 1 214 ? 12.156 4.116 -18.449 1.00 86.19 214 VAL A N 1
ATOM 1566 C CA . VAL A 1 214 ? 12.190 5.559 -18.755 1.00 86.19 214 VAL A CA 1
ATOM 1567 C C . VAL A 1 214 ? 11.949 6.423 -17.511 1.00 86.19 214 VAL A C 1
ATOM 1569 O O . VAL A 1 214 ? 12.460 7.541 -17.445 1.00 86.19 214 VAL A O 1
ATOM 1572 N N . ALA A 1 215 ? 11.201 5.921 -16.526 1.00 82.88 215 ALA A N 1
ATOM 1573 C CA . ALA A 1 215 ? 10.931 6.629 -15.276 1.00 82.88 215 ALA A CA 1
ATOM 1574 C C . ALA A 1 215 ? 12.083 6.544 -14.254 1.00 82.88 215 ALA A C 1
ATOM 1576 O O . ALA A 1 215 ? 12.075 7.302 -13.286 1.00 82.88 215 ALA A O 1
ATOM 1577 N N . LEU A 1 216 ? 13.058 5.650 -14.456 1.00 89.62 216 LEU A N 1
ATOM 1578 C CA . LEU A 1 216 ? 14.179 5.433 -13.540 1.00 89.62 216 LEU A CA 1
ATOM 1579 C C . LEU A 1 216 ? 15.329 6.429 -13.745 1.00 89.62 216 LEU A C 1
ATOM 1581 O O . LEU A 1 216 ? 15.670 6.825 -14.869 1.00 89.62 216 LEU A O 1
ATOM 1585 N N . GLY A 1 217 ? 16.023 6.740 -12.651 1.00 90.88 217 GLY A N 1
ATOM 1586 C CA . GLY A 1 217 ? 17.293 7.458 -12.666 1.00 90.88 217 GLY A CA 1
ATOM 1587 C C . GLY A 1 217 ? 18.386 6.740 -13.473 1.00 90.88 217 GLY A C 1
ATOM 1588 O O . GLY A 1 217 ? 18.285 5.558 -13.813 1.00 90.88 217 GLY A O 1
ATOM 1589 N N . GLU A 1 218 ? 19.452 7.467 -13.815 1.00 91.69 218 GLU A N 1
ATOM 1590 C CA . GLU A 1 218 ? 20.579 6.914 -14.588 1.00 91.69 218 GLU A CA 1
ATOM 1591 C C . GLU A 1 218 ? 21.277 5.756 -13.861 1.00 91.69 218 GLU A C 1
ATOM 1593 O O . GLU A 1 218 ? 21.516 4.717 -14.475 1.00 91.69 218 GLU A O 1
ATOM 1598 N N . ASP A 1 219 ? 21.520 5.889 -12.554 1.00 92.44 219 ASP A N 1
ATOM 1599 C CA . ASP A 1 219 ? 22.189 4.859 -11.746 1.00 92.44 219 ASP A CA 1
ATOM 1600 C C . ASP A 1 219 ? 21.383 3.552 -11.698 1.00 92.44 219 ASP A C 1
ATOM 1602 O O . ASP A 1 219 ? 21.922 2.460 -11.883 1.00 92.44 219 ASP A O 1
ATOM 1606 N N . SER A 1 220 ? 20.067 3.668 -11.513 1.00 92.69 220 SER A N 1
ATOM 1607 C CA . SER A 1 220 ? 19.126 2.547 -11.511 1.00 92.69 220 SER A CA 1
ATOM 1608 C C . SER A 1 220 ? 19.112 1.807 -12.847 1.00 92.69 220 SER A C 1
ATOM 1610 O O . SER A 1 220 ? 19.215 0.579 -12.884 1.00 92.69 220 SER A O 1
ATOM 1612 N N . ARG A 1 221 ? 19.049 2.550 -13.961 1.00 92.62 221 ARG A N 1
ATOM 1613 C CA . ARG A 1 221 ? 19.121 1.975 -15.312 1.00 92.62 221 ARG A CA 1
ATOM 1614 C C . ARG A 1 221 ? 20.461 1.293 -15.571 1.00 92.62 221 ARG A C 1
ATOM 1616 O O . ARG A 1 221 ? 20.482 0.183 -16.098 1.00 92.62 221 ARG A O 1
ATOM 1623 N N . ALA A 1 222 ? 21.567 1.926 -15.181 1.00 92.38 222 ALA A N 1
ATOM 1624 C CA . ALA A 1 222 ? 22.907 1.367 -15.339 1.00 92.38 222 ALA A CA 1
ATOM 1625 C C . ALA A 1 222 ? 23.078 0.064 -14.546 1.00 92.38 222 ALA A C 1
ATOM 1627 O O . ALA A 1 222 ? 23.659 -0.894 -15.058 1.00 92.38 222 ALA A O 1
ATOM 1628 N N . ARG A 1 223 ? 22.524 -0.006 -13.330 1.00 93.75 223 ARG A N 1
ATOM 1629 C CA . ARG A 1 223 ? 22.551 -1.219 -12.508 1.00 93.75 223 ARG A CA 1
ATOM 1630 C C . ARG A 1 223 ? 21.796 -2.372 -13.164 1.00 93.75 223 ARG A C 1
ATOM 1632 O O . ARG A 1 223 ? 22.365 -3.454 -13.275 1.00 93.75 223 ARG A O 1
ATOM 1639 N N . ILE A 1 224 ? 20.568 -2.137 -13.636 1.00 91.25 224 ILE A N 1
ATOM 1640 C CA . ILE A 1 224 ? 19.779 -3.151 -14.360 1.00 91.25 224 ILE A CA 1
ATOM 1641 C C . ILE A 1 224 ? 20.565 -3.653 -15.579 1.00 91.25 224 ILE A C 1
ATOM 1643 O O . ILE A 1 224 ? 20.750 -4.857 -15.738 1.00 91.25 224 ILE A O 1
ATOM 1647 N N . ALA A 1 225 ? 21.112 -2.737 -16.386 1.00 89.81 225 ALA A N 1
ATOM 1648 C CA . ALA A 1 225 ? 21.884 -3.083 -17.579 1.00 89.81 225 ALA A CA 1
ATOM 1649 C C . ALA A 1 225 ? 23.171 -3.871 -17.275 1.00 89.81 225 ALA A C 1
ATOM 1651 O O . ALA A 1 225 ? 23.591 -4.685 -18.087 1.00 89.81 225 ALA A O 1
ATOM 1652 N N . SER A 1 226 ? 23.803 -3.651 -16.117 1.00 91.44 226 SER A N 1
ATOM 1653 C CA . SER A 1 226 ? 25.014 -4.383 -15.709 1.00 91.44 226 SER A CA 1
ATOM 1654 C C . SER A 1 226 ? 24.760 -5.832 -15.275 1.00 91.44 226 SER A C 1
ATOM 1656 O O . SER A 1 226 ? 25.705 -6.613 -15.179 1.00 91.44 226 SER A O 1
ATOM 1658 N N . LEU A 1 227 ? 23.497 -6.169 -14.997 1.00 87.50 227 LEU A N 1
ATOM 1659 C CA . LEU A 1 227 ? 23.042 -7.476 -14.514 1.00 87.50 227 LEU A CA 1
ATOM 1660 C C . LEU A 1 227 ? 22.222 -8.241 -15.570 1.00 87.50 227 LEU A C 1
ATOM 1662 O O . LEU A 1 227 ? 21.656 -9.286 -15.254 1.00 87.50 227 LEU A O 1
ATOM 1666 N N . THR A 1 228 ? 22.155 -7.710 -16.797 1.00 76.50 228 THR A N 1
ATOM 1667 C CA . THR A 1 228 ? 21.538 -8.340 -17.978 1.00 76.50 228 THR A CA 1
ATOM 1668 C C . THR A 1 228 ? 22.607 -9.037 -18.815 1.00 76.50 228 THR A C 1
ATOM 1670 O O . THR A 1 228 ? 22.342 -10.160 -19.298 1.00 76.50 228 THR A O 1
#

Foldseek 3Di:
DFLLLQLLLLVLQCLLVVHDSVVVVVCSPPGNVVSVVVSVVSNVVVLVPCLVVLVVLLVVCVVDDLLVSQVCCVPPQAQQSLQSNLLNHDLVSSQSSLVNHDLLRVLSNLSNHQLVSNLSNLVSHDLVSLLSNLLNCLVVVVLLSNLRNDVSNDQVSNLSNCVVPALLSVLSSLLNRPDLVRVASNLVPDDLNRLLRVLVNLVVVPPSSVVNLVSYDPVSNVSSVVSD

Sequence (228 aa):
MTALTSALEITKLAHEMHVDEAELAFLATTSPDDLRDLRGIVSHAMFSRHESRVKGLAAVSKKLPAAVTAKIAEVAMGPMLSARVAAVMEPADAAKLAGHLKPEFLAELSVHLDPNRVAAIIARLDRGLVVDVGRRLLADGHLLTLARFTGVVGPETSLKVVDGASGAEVVRLALFIDEPSVIDPLLAGLPDETVAEIAAAGADHGDAFEALLVALGEDSRARIASLT

Secondary structure (DSSP, 8-state):
-HHHHHHHHHHHHHHHHTS-GGGGGGGTTS-HHHHHHHHHHHHHHHHHTTHHHHHHHHHHHTTS-HHHHHHHIIIIIHHHHHHHHHTTS-HHHHHHHHTTS-HHHHHHHHTT--HHHHHHHHTTS-HHHHHHHHHHHHHTT-HHHHHHHHHHHHHHHHHHHSTT--HHHHHHHHTT-S-GGGHHHHHHHS-HHHHHHHHHHHHHHHHHHHHHHHHS-HHHHHHHHHT-

Nearest PDB structures (foldseek):
  5x9h-assembly1_A  TM=7.407E-01  e=3.575E-01  Thermus thermophilus HB8
  8gpv-assembly1_A-2  TM=5.083E-01  e=6.068E-02  Clostridiales bacterium
  2oux-assembly1_B  TM=6.620E-01  e=6.457E-01  Enterococcus faecalis V583
  5x9g-assembly1_A  TM=4.830E-01  e=3.416E-01  Thermus thermophilus HB8